Protein AF-A0A934GT31-F1 (afdb_monomer)

Mean predicted aligned error: 15.5 Å

pLDDT: mean 71.63, std 15.38, range [34.69, 95.31]

Foldseek 3Di:
DDKDWDDAPVAIKIKDWDADPQLLATQDIDIDRDDDPVNVQVRVQVSQVVVQAHDDDQLRCVQQVHHDDDDPPPPCVVVVSRVVVVCCLPPPQCVVFDPNDPVSVRVSRVCVNCCQAPPDFDCDPNRNRHHSCVSPVDDPDDDHGDPDTDSCPVVVVDWDWDWDQDPVQQFIFIATNNHTDPDTHHDPPDDDPDDPPVVVVVVVVVVVVVVVVVVVVVCVVVPDDD

Secondary structure (DSSP, 8-state):
-EEEEEEETTEEEEEEEEE-TTT--EEEEEEES---HHHHHHHHHHHHHHTT----TTHHHHHTT----PPPTT-GGG-HHHHHHHHHIIIIIGGGS---SHHHHHHHHHHHHHIIIIIS---STTTTTS-HHHH-SSPPPPPPPPSS--TTGGGGTS--EEEEEETTTTEEEEEETTEEPS--EEPPSPPPS---HHHHHHHHHHHHHHHHHHHHHHHHHH----

Radius of gyration: 25.11 Å; Cα contacts (8 Å, |Δi|>4): 253; chains: 1; bounding box: 44×67×56 Å

Solvent-accessible surface area (backbone atoms only — not comparable to full-atom values): 13594 Å² total; per-residue (Å²): 99,48,77,48,77,47,81,39,87,89,51,54,40,24,35,43,40,32,48,40,88,76,50,68,28,65,78,41,75,52,71,45,84,59,75,49,77,66,57,46,48,51,49,53,31,51,53,26,52,79,71,58,39,77,68,58,87,58,58,30,34,52,61,73,72,40,80,86,82,77,75,62,86,96,44,67,85,80,38,58,65,43,56,51,48,52,45,44,44,58,74,61,51,48,73,75,54,83,59,71,49,72,65,46,49,52,59,56,53,70,54,41,54,55,41,56,23,69,67,38,67,31,80,47,90,66,28,68,59,30,19,29,44,76,56,45,74,71,72,81,82,74,75,79,69,74,94,71,77,64,95,60,57,52,63,80,77,47,81,49,74,46,78,43,82,37,78,91,76,44,22,38,43,36,22,49,72,87,39,77,47,95,61,67,45,68,62,76,89,69,76,65,100,71,68,58,71,69,61,46,52,53,50,54,51,52,49,52,50,50,52,50,54,51,48,52,56,51,39,74,70,64,78,65,71,137

Structure (mmCIF, N/CA/C/O backbone):
data_AF-A0A934GT31-F1
#
_entry.id   AF-A0A934GT31-F1
#
loop_
_atom_site.group_PDB
_atom_site.id
_atom_site.type_symbol
_atom_site.label_atom_id
_atom_site.label_alt_id
_atom_site.label_comp_id
_atom_site.label_asym_id
_atom_site.label_entity_id
_atom_site.label_seq_id
_atom_site.pdbx_PDB_ins_code
_atom_site.Cartn_x
_atom_site.Cartn_y
_atom_site.Cartn_z
_atom_site.occupancy
_atom_site.B_iso_or_equiv
_atom_site.auth_seq_id
_atom_site.auth_comp_id
_atom_site.auth_asym_id
_atom_site.auth_atom_id
_atom_site.pdbx_PDB_model_num
ATOM 1 N N . MET A 1 1 ? 5.220 -3.329 1.891 1.00 78.50 1 MET A N 1
ATOM 2 C CA . MET A 1 1 ? 4.305 -2.461 2.622 1.00 78.50 1 MET A CA 1
ATOM 3 C C . MET A 1 1 ? 4.855 -1.052 2.655 1.00 78.50 1 MET A C 1
ATOM 5 O O . MET A 1 1 ? 5.091 -0.600 3.770 1.00 78.50 1 MET A O 1
ATOM 9 N N . ASP A 1 2 ? 5.096 -0.398 1.515 1.00 79.00 2 ASP A N 1
ATOM 10 C CA . ASP A 1 2 ? 5.448 1.029 1.510 1.00 79.00 2 ASP A CA 1
ATOM 11 C C . ASP A 1 2 ? 5.057 1.746 0.227 1.00 79.00 2 ASP A C 1
ATOM 13 O O . ASP A 1 2 ? 4.968 1.121 -0.828 1.00 79.00 2 ASP A O 1
ATOM 17 N N . PHE A 1 3 ? 4.876 3.057 0.368 1.00 81.75 3 PHE A N 1
ATOM 18 C CA . PHE A 1 3 ? 4.857 4.021 -0.724 1.00 81.75 3 PHE A CA 1
ATOM 19 C C . PHE A 1 3 ? 6.219 4.711 -0.767 1.00 81.75 3 PHE A C 1
ATOM 21 O O . PHE A 1 3 ? 6.798 5.016 0.277 1.00 81.75 3 PHE A O 1
ATOM 28 N N . CYS A 1 4 ? 6.764 4.900 -1.958 1.00 85.12 4 CYS A N 1
ATOM 29 C CA . CYS A 1 4 ? 8.102 5.431 -2.167 1.00 85.12 4 CYS A CA 1
ATOM 30 C C . CYS A 1 4 ? 8.113 6.361 -3.374 1.00 85.12 4 CYS A C 1
ATOM 32 O O . CYS A 1 4 ? 7.370 6.141 -4.316 1.00 85.12 4 CYS A O 1
ATOM 34 N N . GLU A 1 5 ? 9.006 7.344 -3.368 1.00 88.25 5 GLU A N 1
ATOM 35 C CA . GLU A 1 5 ? 9.142 8.334 -4.442 1.00 88.25 5 GLU A CA 1
ATOM 36 C C . GLU A 1 5 ? 10.498 8.201 -5.151 1.00 88.25 5 GLU A C 1
ATOM 38 O O . GLU A 1 5 ? 11.508 7.895 -4.506 1.00 88.25 5 GLU A O 1
ATOM 43 N N . ILE A 1 6 ? 10.533 8.451 -6.458 1.00 85.94 6 ILE A N 1
ATOM 44 C CA . ILE A 1 6 ? 11.725 8.735 -7.266 1.00 85.94 6 ILE A CA 1
ATOM 45 C C . ILE A 1 6 ? 11.549 10.123 -7.885 1.00 85.94 6 ILE A C 1
ATOM 47 O O . ILE A 1 6 ? 10.444 10.498 -8.272 1.00 85.94 6 ILE A O 1
ATOM 51 N N . ARG A 1 7 ? 12.639 10.884 -7.983 1.00 84.62 7 ARG A N 1
ATOM 52 C CA . ARG A 1 7 ? 12.640 12.187 -8.654 1.00 84.62 7 ARG A CA 1
ATOM 53 C C . ARG A 1 7 ? 12.988 12.018 -10.124 1.00 84.62 7 ARG A C 1
ATOM 55 O O . ARG A 1 7 ? 13.952 11.323 -10.433 1.00 84.62 7 ARG A O 1
ATOM 62 N N . LEU A 1 8 ? 12.223 12.682 -10.978 1.00 82.06 8 LEU A N 1
ATOM 63 C CA . LEU A 1 8 ? 12.473 12.825 -12.410 1.00 82.06 8 LEU A CA 1
ATOM 64 C C . LEU A 1 8 ? 12.944 14.256 -12.691 1.00 82.06 8 LEU A C 1
ATOM 66 O O . LEU A 1 8 ? 12.881 15.107 -11.801 1.00 82.06 8 LEU A O 1
ATOM 70 N N . GLN A 1 9 ? 13.417 14.530 -13.909 1.00 77.56 9 GLN A N 1
ATOM 71 C CA . GLN A 1 9 ? 13.855 15.884 -14.278 1.00 77.56 9 GLN A CA 1
ATOM 72 C C . GLN A 1 9 ? 12.713 16.907 -14.136 1.00 77.56 9 GLN A C 1
ATOM 74 O O . GLN A 1 9 ? 12.910 17.954 -13.523 1.00 77.56 9 GLN A O 1
ATOM 79 N N . ASP A 1 10 ? 11.506 16.544 -14.588 1.00 74.06 10 ASP A N 1
ATOM 80 C CA . ASP A 1 10 ? 10.335 17.433 -14.622 1.00 74.06 10 ASP A CA 1
ATOM 81 C C . ASP A 1 10 ? 9.229 17.053 -13.618 1.00 74.06 10 ASP A C 1
ATOM 83 O O . ASP A 1 10 ? 8.088 17.501 -13.730 1.00 74.06 10 ASP A O 1
ATOM 87 N N . GLY A 1 11 ? 9.530 16.228 -12.610 1.00 82.06 11 GLY A N 1
ATOM 88 C CA . GLY A 1 11 ? 8.510 15.807 -11.653 1.00 82.06 11 GLY A CA 1
ATOM 89 C C . GLY A 1 11 ? 8.955 14.745 -10.659 1.00 82.06 11 GLY A C 1
ATOM 90 O O . GLY A 1 11 ? 10.133 14.588 -10.337 1.00 82.06 11 GLY A O 1
ATOM 91 N N . HIS A 1 12 ? 7.981 14.008 -10.141 1.00 85.00 12 HIS A N 1
ATOM 92 C CA . HIS A 1 12 ? 8.212 12.892 -9.236 1.00 85.00 12 HIS A CA 1
ATOM 93 C C . HIS A 1 12 ? 7.310 11.725 -9.619 1.00 85.00 12 HIS A C 1
ATOM 95 O O . HIS A 1 12 ? 6.202 11.899 -10.124 1.00 85.00 12 HIS A O 1
ATOM 101 N N . PHE A 1 13 ? 7.814 10.527 -9.376 1.00 86.81 13 PHE A N 1
ATOM 102 C CA . PHE A 1 13 ? 7.100 9.287 -9.591 1.00 86.81 13 PHE A CA 1
ATOM 103 C C . PHE A 1 13 ? 7.002 8.551 -8.268 1.00 86.81 13 PHE A C 1
ATOM 105 O O . PHE A 1 13 ? 8.018 8.269 -7.627 1.00 86.81 13 PHE A O 1
ATOM 112 N N . GLU A 1 14 ? 5.787 8.220 -7.854 1.00 88.56 14 GLU A N 1
ATOM 113 C CA . GLU A 1 14 ? 5.570 7.424 -6.659 1.00 88.56 14 GLU A CA 1
ATOM 114 C C . GLU A 1 14 ? 5.194 5.993 -7.017 1.00 88.56 14 GLU A C 1
ATOM 116 O O . GLU A 1 14 ? 4.455 5.728 -7.960 1.00 88.56 14 GLU A O 1
ATOM 121 N N . PHE A 1 15 ? 5.669 5.042 -6.221 1.00 88.12 15 PHE A N 1
ATOM 122 C CA . PHE A 1 15 ? 5.364 3.632 -6.379 1.00 88.12 15 PHE A CA 1
ATOM 123 C C . PHE A 1 15 ? 4.973 2.990 -5.051 1.00 88.12 15 PHE A C 1
ATOM 125 O O . PHE A 1 15 ? 5.500 3.309 -3.983 1.00 88.12 15 PHE A O 1
ATOM 132 N N . PHE A 1 16 ? 4.029 2.059 -5.134 1.00 85.12 16 PHE A N 1
ATOM 133 C CA . PHE A 1 16 ? 3.527 1.262 -4.032 1.00 85.12 16 PHE A CA 1
ATOM 134 C C . PHE A 1 16 ? 4.076 -0.157 -4.141 1.00 85.12 16 PHE A C 1
ATOM 136 O O . PHE A 1 16 ? 3.848 -0.849 -5.131 1.00 85.12 16 PHE A O 1
ATOM 143 N N . LEU A 1 17 ? 4.797 -0.605 -3.112 1.00 85.81 17 LEU A N 1
ATOM 144 C CA . LEU A 1 17 ? 5.504 -1.882 -3.107 1.00 85.81 17 LEU A CA 1
ATOM 145 C C . LEU A 1 17 ? 5.054 -2.783 -1.952 1.00 85.81 17 LEU A C 1
ATOM 147 O O . LEU A 1 17 ? 5.051 -2.409 -0.766 1.00 85.81 17 LEU A O 1
ATOM 151 N N . VAL A 1 18 ? 4.789 -4.050 -2.276 1.00 85.06 18 VAL A N 1
ATOM 152 C CA . VAL A 1 18 ? 4.451 -5.096 -1.305 1.00 85.06 18 VAL A CA 1
ATOM 153 C C . VAL A 1 18 ? 5.382 -6.289 -1.438 1.00 85.06 18 VAL A C 1
ATOM 155 O O . VAL A 1 18 ? 5.504 -6.894 -2.497 1.00 85.06 18 VAL A O 1
ATOM 158 N N . VAL A 1 19 ? 6.005 -6.650 -0.315 1.00 85.25 19 VAL A N 1
ATOM 159 C CA . VAL A 1 19 ? 6.966 -7.750 -0.212 1.00 85.25 19 VAL A CA 1
ATOM 160 C C . VAL A 1 19 ? 6.471 -8.739 0.835 1.00 85.25 19 VAL A C 1
ATOM 162 O O . VAL A 1 19 ? 6.103 -8.336 1.943 1.00 85.25 19 VAL A O 1
ATOM 165 N N . GLY A 1 20 ? 6.483 -10.028 0.503 1.00 82.69 20 GLY A N 1
ATOM 166 C CA . GLY A 1 20 ? 6.166 -11.105 1.434 1.00 82.69 20 GLY A CA 1
ATOM 167 C C . GLY A 1 20 ? 7.258 -11.257 2.494 1.00 82.69 20 GLY A C 1
ATOM 168 O O . GLY A 1 20 ? 8.396 -11.594 2.174 1.00 82.69 20 GLY A O 1
ATOM 169 N N . ARG A 1 21 ? 6.924 -11.047 3.775 1.00 76.81 21 ARG A N 1
ATOM 170 C CA . ARG A 1 21 ? 7.892 -11.092 4.894 1.00 76.81 21 ARG A CA 1
ATOM 171 C C . ARG A 1 21 ? 8.636 -12.432 5.007 1.00 76.81 21 ARG A C 1
ATOM 173 O O . ARG A 1 21 ? 9.790 -12.437 5.416 1.00 76.81 21 ARG A O 1
ATOM 180 N N . GLY A 1 22 ? 7.982 -13.548 4.680 1.00 78.50 22 GLY A N 1
ATOM 181 C CA . GLY A 1 22 ? 8.571 -14.892 4.768 1.00 78.50 22 GLY A CA 1
ATOM 182 C C . GLY A 1 22 ? 9.309 -15.340 3.507 1.00 78.50 22 GLY A C 1
ATOM 183 O O . GLY A 1 22 ? 10.244 -16.124 3.600 1.00 78.50 22 GLY A O 1
ATOM 184 N N . THR A 1 23 ? 8.923 -14.817 2.343 1.00 83.12 23 THR A N 1
ATOM 185 C CA . THR A 1 23 ? 9.402 -15.302 1.039 1.00 83.12 23 THR A CA 1
ATOM 186 C C . THR A 1 23 ? 10.361 -14.339 0.349 1.00 83.12 23 THR A C 1
ATOM 188 O O . THR A 1 23 ? 10.991 -14.693 -0.639 1.00 83.12 23 THR A O 1
ATOM 191 N N . SER A 1 24 ? 10.457 -13.098 0.842 1.00 86.88 24 SER A N 1
ATOM 192 C CA . SER A 1 24 ? 11.099 -11.966 0.157 1.00 86.88 24 SER A CA 1
ATOM 193 C C . SER A 1 24 ? 10.559 -11.697 -1.253 1.00 86.88 24 SER A C 1
ATOM 195 O O . SER A 1 24 ? 11.147 -10.907 -1.973 1.00 86.88 24 SER A O 1
ATOM 197 N N . ARG A 1 25 ? 9.437 -12.303 -1.652 1.00 87.56 25 ARG A N 1
ATOM 198 C CA . ARG A 1 25 ? 8.852 -12.143 -2.986 1.00 87.56 25 ARG A CA 1
ATOM 199 C C . ARG A 1 25 ? 8.158 -10.790 -3.096 1.00 87.56 25 ARG A C 1
ATOM 201 O O . ARG A 1 25 ? 7.429 -10.407 -2.176 1.00 87.56 25 ARG A O 1
ATOM 208 N N . VAL A 1 26 ? 8.346 -10.086 -4.209 1.00 87.81 26 VAL A N 1
ATOM 209 C CA . VAL A 1 26 ? 7.521 -8.919 -4.542 1.00 87.81 26 VAL A CA 1
ATOM 210 C C . VAL A 1 26 ? 6.171 -9.440 -5.005 1.00 87.81 26 VAL A C 1
ATOM 212 O O . VAL A 1 26 ? 6.078 -10.144 -6.006 1.00 87.81 26 VAL A O 1
ATOM 215 N N . VAL A 1 27 ? 5.137 -9.139 -4.229 1.00 83.44 27 VAL A N 1
ATOM 216 C CA . VAL A 1 27 ? 3.765 -9.614 -4.457 1.00 83.44 27 VAL A CA 1
ATOM 217 C C . VAL A 1 27 ? 2.981 -8.606 -5.290 1.00 83.44 27 VAL A C 1
ATOM 219 O O . VAL A 1 27 ? 2.072 -8.962 -6.033 1.00 83.44 27 VAL A O 1
ATOM 222 N N . HIS A 1 28 ? 3.334 -7.330 -5.161 1.00 84.19 28 HIS A N 1
ATOM 223 C CA . HIS A 1 28 ? 2.682 -6.256 -5.881 1.00 84.19 28 HIS A CA 1
ATOM 224 C C . HIS A 1 28 ? 3.607 -5.059 -6.005 1.00 84.19 28 HIS A C 1
ATOM 226 O O . HIS A 1 28 ? 4.333 -4.721 -5.062 1.00 84.19 28 HIS A O 1
ATOM 232 N N . LEU A 1 29 ? 3.533 -4.435 -7.170 1.00 87.62 29 LEU A N 1
ATOM 233 C CA . LEU A 1 29 ? 4.195 -3.195 -7.492 1.00 87.62 29 LEU A CA 1
ATOM 234 C C . LEU A 1 29 ? 3.328 -2.451 -8.503 1.00 87.62 29 LEU A C 1
ATOM 236 O O . LEU A 1 29 ? 2.876 -3.041 -9.483 1.00 87.62 29 LEU A O 1
ATOM 240 N N . GLU A 1 30 ? 3.101 -1.176 -8.243 1.00 88.25 30 GLU A N 1
ATOM 241 C CA . GLU A 1 30 ? 2.456 -0.242 -9.160 1.00 88.25 30 GLU A CA 1
ATOM 242 C C . GLU A 1 30 ? 2.972 1.169 -8.871 1.00 88.25 30 GLU A C 1
ATOM 244 O O . GLU A 1 30 ? 3.503 1.425 -7.787 1.00 88.25 30 GLU A O 1
ATOM 249 N N . GLY A 1 31 ? 2.812 2.093 -9.811 1.00 87.19 31 GLY A N 1
ATOM 250 C CA . GLY A 1 31 ? 3.212 3.481 -9.619 1.00 87.19 31 GLY A CA 1
ATOM 251 C C . GLY A 1 31 ? 2.294 4.464 -10.318 1.00 87.19 31 GLY A C 1
ATOM 252 O O . GLY A 1 31 ? 1.412 4.064 -11.076 1.00 87.19 31 GLY A O 1
ATOM 253 N N . CYS A 1 32 ? 2.468 5.737 -9.989 1.00 84.75 32 CYS A N 1
ATOM 254 C CA . CYS A 1 32 ? 1.731 6.853 -10.560 1.00 84.75 32 CYS A CA 1
ATOM 255 C C . CYS A 1 32 ? 2.481 8.174 -10.339 1.00 84.75 32 CYS A C 1
ATOM 257 O O . CYS A 1 32 ? 3.481 8.240 -9.624 1.00 84.75 32 CYS A O 1
ATOM 259 N N . GLU A 1 33 ? 1.954 9.253 -10.912 1.00 82.88 33 GLU A N 1
ATOM 260 C CA . GLU A 1 33 ? 2.450 10.632 -10.770 1.00 82.88 33 GLU A CA 1
ATOM 261 C C . GLU A 1 33 ? 2.092 11.259 -9.399 1.00 82.88 33 GLU A C 1
ATOM 263 O O . GLU A 1 33 ? 1.691 12.413 -9.294 1.00 82.88 33 GLU A O 1
ATOM 268 N N . GLY A 1 34 ? 2.181 10.463 -8.328 1.00 78.31 34 GLY A N 1
ATOM 269 C CA . GLY A 1 34 ? 1.892 10.879 -6.954 1.00 78.31 34 GLY A CA 1
ATOM 270 C C . GLY A 1 34 ? 0.646 10.224 -6.353 1.00 78.31 34 GLY A C 1
ATOM 271 O O . GLY A 1 34 ? -0.422 10.143 -6.972 1.00 78.31 34 GLY A O 1
ATOM 272 N N . TYR A 1 35 ? 0.765 9.755 -5.112 1.00 72.94 35 TYR A N 1
ATOM 273 C CA . TYR A 1 35 ? -0.347 9.210 -4.351 1.00 72.94 35 TYR A CA 1
ATOM 274 C C . TYR A 1 35 ? -0.984 10.270 -3.451 1.00 72.94 35 TYR A C 1
ATOM 276 O O . TYR A 1 35 ? -0.386 10.817 -2.528 1.00 72.94 35 TYR A O 1
ATOM 284 N N . ARG A 1 36 ? -2.282 10.483 -3.654 1.00 65.56 36 ARG A N 1
ATOM 285 C CA . ARG A 1 36 ? -3.171 11.158 -2.706 1.00 65.56 36 ARG A CA 1
ATOM 286 C C . ARG A 1 36 ? -3.872 10.112 -1.847 1.00 65.56 36 ARG A C 1
ATOM 288 O O . ARG A 1 36 ? -3.818 8.917 -2.130 1.00 65.56 36 ARG A O 1
ATOM 295 N N . ALA A 1 37 ? -4.561 10.547 -0.793 1.00 58.88 37 ALA A N 1
ATOM 296 C CA . ALA A 1 37 ? -5.261 9.630 0.105 1.00 58.88 37 ALA A CA 1
ATOM 297 C C . ALA A 1 37 ? -6.221 8.681 -0.645 1.00 58.88 37 ALA A C 1
ATOM 299 O O . ALA A 1 37 ? -6.245 7.488 -0.333 1.00 58.88 37 ALA A O 1
ATOM 300 N N . GLU A 1 38 ? -6.951 9.177 -1.656 1.00 55.19 38 GLU A N 1
ATOM 301 C CA . GLU A 1 38 ? -7.834 8.334 -2.469 1.00 55.19 38 GLU A CA 1
ATOM 302 C C . GLU A 1 38 ? -7.052 7.357 -3.353 1.00 55.19 38 GLU A C 1
ATOM 304 O O . GLU A 1 38 ? -7.343 6.162 -3.343 1.00 55.19 38 GLU A O 1
ATOM 309 N N . THR A 1 39 ? -6.037 7.819 -4.090 1.00 63.84 39 THR A N 1
ATOM 310 C CA . THR A 1 39 ? -5.291 6.952 -5.018 1.00 63.84 39 THR A CA 1
ATOM 311 C C . THR A 1 39 ? -4.436 5.924 -4.278 1.00 63.84 39 THR A C 1
ATOM 313 O O . THR A 1 39 ? -4.337 4.784 -4.725 1.00 63.84 39 THR A O 1
ATOM 316 N N . ALA A 1 40 ? -3.915 6.257 -3.091 1.00 62.69 40 ALA A N 1
ATOM 317 C CA . ALA A 1 40 ? -3.264 5.307 -2.188 1.00 62.69 40 ALA A CA 1
ATOM 318 C C . ALA A 1 40 ? -4.247 4.244 -1.670 1.00 62.69 40 ALA A C 1
ATOM 320 O O . ALA A 1 40 ? -3.895 3.073 -1.511 1.00 62.69 40 ALA A O 1
ATOM 321 N N . LEU A 1 41 ? -5.495 4.634 -1.390 1.00 60.47 41 LEU A N 1
ATOM 322 C CA . LEU A 1 41 ? -6.538 3.695 -0.987 1.00 60.47 41 LEU A CA 1
ATOM 323 C C . LEU A 1 41 ? -6.928 2.771 -2.145 1.00 60.47 41 LEU A C 1
ATOM 325 O O . LEU A 1 41 ? -7.059 1.566 -1.933 1.00 60.47 41 LEU A O 1
ATOM 329 N N . GLN A 1 42 ? -7.070 3.314 -3.355 1.00 61.78 42 GLN A N 1
ATOM 330 C CA . GLN A 1 42 ? -7.326 2.535 -4.565 1.00 61.78 42 GLN A CA 1
ATOM 331 C C . GLN A 1 42 ? -6.179 1.567 -4.870 1.00 61.78 42 GLN A C 1
ATOM 333 O O . GLN A 1 42 ? -6.440 0.422 -5.223 1.00 61.78 42 GLN A O 1
ATOM 338 N N . ALA A 1 43 ? -4.931 1.990 -4.672 1.00 64.88 43 ALA A N 1
ATOM 339 C CA . ALA A 1 43 ? -3.745 1.156 -4.823 1.00 64.88 43 ALA A CA 1
ATOM 340 C C . ALA A 1 43 ? -3.766 -0.063 -3.894 1.00 64.88 43 ALA A C 1
ATOM 342 O O . ALA A 1 43 ? -3.698 -1.224 -4.306 1.00 64.88 43 ALA A O 1
ATOM 343 N N . VAL A 1 44 ? -4.010 0.192 -2.608 1.00 65.62 44 VAL A N 1
ATOM 344 C CA . VAL A 1 44 ? -4.200 -0.874 -1.621 1.00 65.62 44 VAL A CA 1
ATOM 345 C C . VAL A 1 44 ? -5.400 -1.754 -1.984 1.00 65.62 44 VAL A C 1
ATOM 347 O O . VAL A 1 44 ? -5.303 -2.971 -1.880 1.00 65.62 44 VAL A O 1
ATOM 350 N N . TYR A 1 45 ? -6.518 -1.187 -2.440 1.00 61.53 45 TYR A N 1
ATOM 351 C CA . TYR A 1 45 ? -7.668 -1.972 -2.894 1.00 61.53 45 TYR A CA 1
ATOM 352 C C . TYR A 1 45 ? -7.318 -2.881 -4.080 1.00 61.53 45 TYR A C 1
ATOM 354 O O . TYR A 1 45 ? -7.647 -4.062 -4.035 1.00 61.53 45 TYR A O 1
ATOM 362 N N . ARG A 1 46 ? -6.596 -2.387 -5.095 1.00 71.44 46 ARG A N 1
ATOM 363 C CA . ARG A 1 46 ? -6.158 -3.182 -6.255 1.00 71.44 46 ARG A CA 1
ATOM 364 C C . ARG A 1 46 ? -5.221 -4.314 -5.858 1.00 71.44 46 ARG A C 1
ATOM 366 O O . ARG A 1 46 ? -5.444 -5.444 -6.289 1.00 71.44 46 ARG A O 1
ATOM 373 N N . LEU A 1 47 ? -4.219 -4.043 -5.013 1.00 70.94 47 LEU A N 1
ATOM 374 C CA . LEU A 1 47 ? -3.380 -5.076 -4.394 1.00 70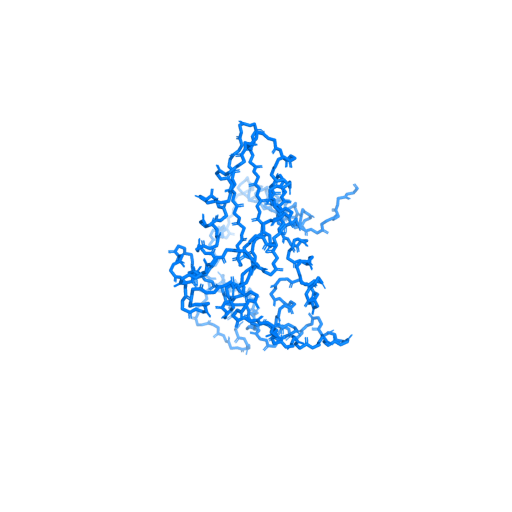.94 47 LEU A CA 1
ATOM 375 C C . LEU A 1 47 ? -4.251 -6.172 -3.790 1.00 70.94 47 LEU A C 1
ATOM 377 O O . LEU A 1 47 ? -4.029 -7.356 -4.041 1.00 70.94 47 LEU A O 1
ATOM 381 N N . LEU A 1 48 ? -5.189 -5.756 -2.943 1.00 63.34 48 LEU A N 1
ATOM 382 C CA . LEU A 1 48 ? -6.001 -6.654 -2.155 1.00 63.34 48 LEU A CA 1
ATOM 383 C C . LEU A 1 48 ? -6.882 -7.483 -3.106 1.00 63.34 48 LEU A C 1
ATOM 385 O O . LEU A 1 48 ? -6.769 -8.701 -3.076 1.00 63.34 48 LEU A O 1
ATOM 389 N N . VAL A 1 49 ? -7.636 -6.879 -4.032 1.00 57.94 49 VAL A N 1
ATOM 390 C CA . VAL A 1 49 ? -8.495 -7.599 -4.995 1.00 57.94 49 VAL A CA 1
ATOM 391 C C . VAL A 1 49 ? -7.689 -8.588 -5.831 1.00 57.94 49 VAL A C 1
ATOM 393 O O . VAL A 1 49 ? -8.069 -9.752 -5.941 1.00 57.94 49 VAL A O 1
ATOM 396 N N . ARG A 1 50 ? -6.533 -8.159 -6.353 1.00 63.59 50 ARG A N 1
ATOM 397 C CA . ARG A 1 50 ? -5.641 -9.006 -7.160 1.00 63.59 50 ARG A CA 1
ATOM 398 C C . ARG A 1 50 ? -5.103 -10.209 -6.383 1.00 63.59 50 ARG A C 1
ATOM 400 O O . ARG A 1 50 ? -4.767 -11.218 -6.991 1.00 63.59 50 ARG A O 1
ATOM 407 N N . ASN A 1 51 ? -5.029 -10.106 -5.058 1.00 60.59 51 ASN A N 1
ATOM 408 C CA . ASN A 1 51 ? -4.575 -11.170 -4.167 1.00 60.59 51 ASN A CA 1
ATOM 409 C C . ASN A 1 51 ? -5.716 -11.794 -3.338 1.00 60.59 51 ASN A C 1
ATOM 411 O O . ASN A 1 51 ? -5.437 -12.565 -2.426 1.00 60.59 51 ASN A O 1
ATOM 415 N N . GLY A 1 52 ? -6.985 -11.490 -3.646 1.00 51.03 52 GLY A N 1
ATOM 416 C CA . GLY A 1 52 ? -8.151 -12.044 -2.954 1.00 51.03 52 GLY A CA 1
ATOM 417 C C . GLY A 1 52 ? -8.453 -11.426 -1.584 1.00 51.03 52 GLY A C 1
ATOM 418 O O . GLY A 1 52 ? -8.735 -12.162 -0.652 1.00 51.03 52 GLY A O 1
ATOM 419 N N . PHE A 1 53 ? -8.428 -10.096 -1.451 1.00 44.81 53 PHE A N 1
ATOM 420 C CA . PHE A 1 53 ? -8.755 -9.312 -0.248 1.00 44.81 53 PHE A CA 1
ATOM 421 C C . PHE A 1 53 ? -9.570 -8.026 -0.626 1.00 44.81 53 PHE A C 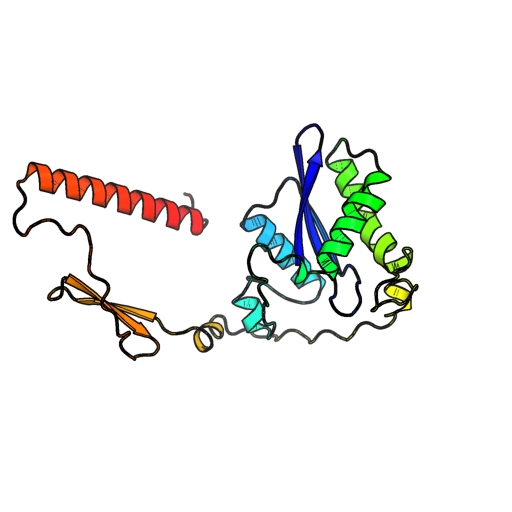1
ATOM 423 O O . PHE A 1 53 ? -9.204 -7.366 -1.584 1.00 44.81 53 PHE A O 1
ATOM 430 N N . PRO A 1 54 ? -10.714 -7.649 -0.008 1.00 37.62 54 PRO A N 1
ATOM 431 C CA . PRO A 1 54 ? -11.455 -6.402 -0.401 1.00 37.62 54 PRO A CA 1
ATOM 432 C C . PRO A 1 54 ? -11.527 -5.194 0.595 1.00 37.62 54 PRO A C 1
ATOM 434 O O . PRO A 1 54 ? -12.341 -5.225 1.479 1.00 37.62 54 PRO A O 1
ATOM 437 N N . ALA A 1 55 ? -10.838 -4.047 0.418 1.00 39.44 55 ALA A N 1
ATOM 438 C CA . ALA A 1 55 ? -10.760 -2.837 1.328 1.00 39.44 55 ALA A CA 1
ATOM 439 C C . ALA A 1 55 ? -12.075 -2.217 1.953 1.00 39.44 55 ALA A C 1
ATOM 441 O O . ALA A 1 55 ? -13.139 -2.456 1.386 1.00 39.44 55 ALA A O 1
ATOM 442 N N . PRO A 1 56 ? -12.072 -1.387 3.066 1.00 39.88 56 PRO A N 1
ATOM 443 C CA . PRO A 1 56 ? -11.175 -0.254 3.438 1.00 39.88 56 PRO A CA 1
ATOM 444 C C . PRO A 1 56 ? -10.240 -0.392 4.688 1.00 39.88 56 PRO A C 1
ATOM 446 O O . PRO A 1 56 ? -10.649 -0.672 5.818 1.00 39.88 56 PRO A O 1
ATOM 449 N N . ARG A 1 57 ? -8.954 -0.093 4.437 1.00 45.16 57 ARG A N 1
ATOM 450 C CA . ARG A 1 57 ? -7.671 -0.083 5.203 1.00 45.16 57 ARG A CA 1
ATOM 451 C C . ARG A 1 57 ? -7.462 -0.661 6.614 1.00 45.16 57 ARG A C 1
ATOM 453 O O . ARG A 1 57 ? -6.404 -1.237 6.803 1.00 45.16 57 ARG A O 1
ATOM 460 N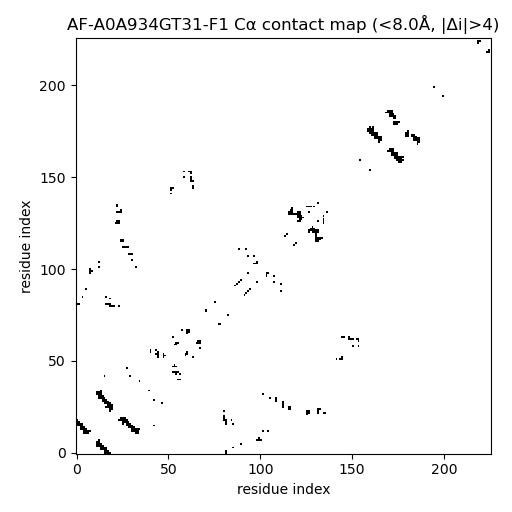 N . VAL A 1 58 ? -8.326 -0.504 7.610 1.00 46.47 58 VAL A N 1
ATOM 461 C CA . VAL A 1 58 ? -8.072 -1.054 8.975 1.00 46.47 58 VAL A CA 1
ATOM 462 C C . VAL A 1 58 ? -9.310 -1.764 9.479 1.00 46.47 58 VAL A C 1
ATOM 464 O O . VAL A 1 58 ? -9.222 -2.913 9.895 1.00 46.47 58 VAL A O 1
ATOM 467 N N . ARG A 1 59 ? -10.470 -1.119 9.303 1.00 48.06 59 ARG A N 1
ATOM 468 C CA . ARG A 1 59 ? -11.784 -1.745 9.463 1.00 48.06 59 ARG A CA 1
ATOM 469 C C . ARG A 1 59 ? -11.890 -3.005 8.620 1.00 48.06 59 ARG A C 1
ATOM 471 O O . ARG A 1 59 ? -12.242 -4.043 9.153 1.00 48.06 59 ARG A O 1
ATOM 478 N N . PHE A 1 60 ? -11.514 -2.934 7.347 1.00 51.44 60 PHE A N 1
ATOM 479 C CA . PHE A 1 60 ? -11.564 -4.098 6.481 1.00 51.44 60 PHE A CA 1
ATOM 480 C C . PHE A 1 60 ? -10.522 -5.157 6.820 1.00 51.44 60 PHE A C 1
ATOM 482 O O . PHE A 1 60 ? -10.884 -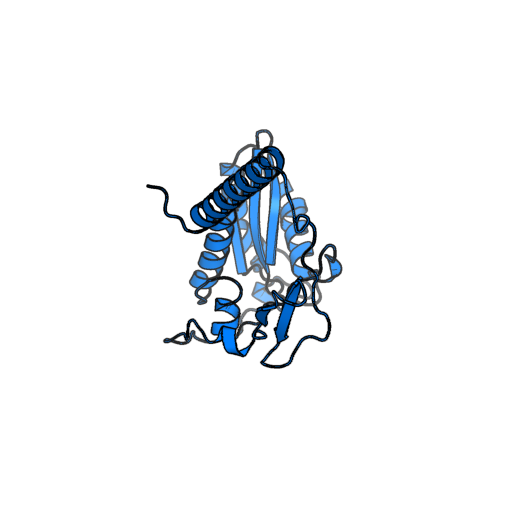6.321 6.907 1.00 51.44 60 PHE A O 1
ATOM 489 N N . LEU A 1 61 ? -9.258 -4.773 7.044 1.00 54.03 61 LEU A N 1
ATOM 490 C CA . LEU A 1 61 ? -8.228 -5.747 7.412 1.00 54.03 61 LEU A CA 1
ATOM 491 C C . LEU A 1 61 ? -8.678 -6.524 8.658 1.00 54.03 61 LEU A C 1
ATOM 493 O O . LEU A 1 61 ? -8.735 -7.746 8.611 1.00 54.03 61 LEU A O 1
ATOM 497 N N . GLN A 1 62 ? -9.157 -5.833 9.697 1.00 52.22 62 GLN A N 1
ATOM 498 C CA . GLN A 1 62 ? -9.734 -6.479 10.878 1.00 52.22 62 GLN A CA 1
ATOM 499 C C . GLN A 1 62 ? -10.985 -7.321 10.557 1.00 52.22 62 GLN A C 1
ATOM 501 O O . GLN A 1 62 ? -11.131 -8.412 11.101 1.00 52.22 62 GLN A O 1
ATOM 506 N N . MET A 1 63 ? -11.867 -6.869 9.656 1.00 52.88 63 MET A N 1
ATOM 507 C CA . MET A 1 63 ? -13.060 -7.620 9.225 1.00 52.88 63 MET A CA 1
ATOM 508 C C . MET A 1 63 ? -12.743 -8.929 8.493 1.00 52.88 63 MET A C 1
ATOM 510 O O . MET A 1 63 ? -13.524 -9.869 8.611 1.00 52.88 63 MET A O 1
ATOM 514 N N . VAL A 1 64 ? -11.629 -9.013 7.760 1.00 54.94 64 VAL A N 1
ATOM 515 C CA . VAL A 1 64 ? -11.169 -10.262 7.118 1.00 54.94 64 VAL A CA 1
ATOM 516 C C . VAL A 1 64 ? -10.100 -11.000 7.917 1.00 54.94 64 VAL A C 1
ATOM 518 O O . VAL A 1 64 ? -9.420 -11.872 7.382 1.00 54.94 64 VAL A O 1
ATOM 521 N N . GLY A 1 65 ? -9.939 -10.668 9.202 1.00 51.25 65 GLY A N 1
ATOM 522 C CA . GLY A 1 65 ? -9.003 -11.355 10.096 1.00 51.25 65 GLY A CA 1
ATOM 523 C C . GLY A 1 65 ? -7.524 -11.042 9.838 1.00 51.25 65 GLY A C 1
ATOM 524 O O . GLY A 1 65 ? -6.653 -11.773 10.298 1.00 51.25 65 GLY A O 1
ATOM 525 N N . VAL A 1 66 ? -7.221 -9.963 9.115 1.00 57.78 66 VAL A N 1
ATOM 526 C CA . VAL A 1 66 ? -5.866 -9.444 8.900 1.00 57.78 66 VAL A CA 1
ATOM 527 C C . VAL A 1 66 ? -5.566 -8.358 9.935 1.00 57.78 66 VAL A C 1
ATOM 529 O O . VAL A 1 66 ? -6.186 -7.298 9.955 1.00 57.78 66 VAL A O 1
ATOM 532 N N . GLU A 1 67 ? -4.570 -8.581 10.786 1.00 57.56 67 GLU A N 1
ATOM 533 C CA . GLU A 1 67 ? -4.149 -7.599 11.788 1.00 57.56 67 GLU A CA 1
ATOM 534 C C . GLU A 1 67 ? -3.069 -6.653 11.218 1.00 57.56 67 GLU A C 1
ATOM 536 O O . GLU A 1 67 ? -1.955 -7.097 10.910 1.00 57.56 67 GLU A O 1
ATOM 541 N N . PRO A 1 68 ? -3.348 -5.345 11.040 1.00 59.09 68 PRO A N 1
ATOM 542 C CA . PRO A 1 68 ? -2.347 -4.407 10.554 1.00 59.09 68 PRO A CA 1
ATOM 543 C C . PRO A 1 68 ? -1.328 -4.075 11.647 1.00 59.09 68 PRO A C 1
ATOM 545 O O . PRO A 1 68 ? -1.607 -3.321 12.577 1.00 59.09 68 PRO A O 1
ATOM 548 N N . VAL A 1 69 ? -0.099 -4.564 11.490 1.00 63.16 69 VAL A N 1
ATOM 549 C CA . VAL A 1 69 ? 1.027 -4.141 12.331 1.00 63.16 69 VAL A CA 1
ATOM 550 C C . VAL A 1 69 ? 1.601 -2.836 11.781 1.00 63.16 69 VAL A C 1
ATOM 552 O O . VAL A 1 69 ? 2.355 -2.831 10.805 1.00 63.16 69 VAL A O 1
ATOM 555 N N . ILE A 1 70 ? 1.249 -1.715 12.412 1.00 62.94 70 ILE A N 1
ATOM 556 C CA . ILE A 1 70 ? 1.796 -0.399 12.063 1.00 62.94 70 ILE A CA 1
ATOM 557 C C . ILE A 1 70 ? 3.194 -0.268 12.673 1.00 62.94 70 ILE A C 1
ATOM 559 O O . ILE A 1 70 ? 3.375 -0.321 13.891 1.00 62.94 70 ILE A O 1
ATOM 563 N N . CYS A 1 71 ? 4.207 -0.090 11.825 1.00 56.53 71 CYS A N 1
ATOM 564 C CA . CYS A 1 71 ? 5.549 0.218 12.305 1.00 56.53 71 CYS A CA 1
ATOM 565 C C . CYS A 1 71 ? 5.564 1.625 12.929 1.00 56.53 71 CYS A C 1
ATOM 567 O O . CYS A 1 71 ? 5.043 2.556 12.312 1.00 56.53 71 CYS A O 1
ATOM 569 N N . PRO A 1 72 ? 6.184 1.810 14.110 1.00 55.28 72 PRO A N 1
ATOM 570 C CA . PRO A 1 72 ? 6.362 3.134 14.686 1.00 55.28 72 PRO A CA 1
ATOM 571 C C . PRO A 1 72 ? 7.071 4.087 13.712 1.00 55.28 72 PRO A C 1
ATOM 573 O O . PRO A 1 72 ? 7.918 3.635 12.930 1.00 55.28 72 PRO A O 1
ATOM 576 N N . PRO A 1 73 ? 6.785 5.399 13.780 1.00 59.06 73 PRO A N 1
ATOM 577 C CA . PRO A 1 73 ? 7.483 6.390 12.972 1.00 59.06 73 PRO A CA 1
ATOM 578 C C . PRO A 1 73 ? 9.003 6.281 13.139 1.00 59.06 73 PRO A C 1
ATOM 580 O O . PRO A 1 73 ? 9.492 6.036 14.242 1.00 59.06 73 PRO A O 1
ATOM 583 N N . ARG A 1 74 ? 9.751 6.501 12.048 1.00 63.19 74 ARG A N 1
ATOM 584 C CA . ARG A 1 74 ? 11.230 6.524 12.032 1.00 63.19 74 ARG A CA 1
ATOM 585 C C . ARG A 1 74 ? 11.891 5.212 12.493 1.00 63.19 74 ARG A C 1
ATOM 587 O O . ARG A 1 74 ? 12.970 5.231 13.077 1.00 63.19 74 ARG A O 1
ATOM 594 N N . ARG A 1 75 ? 11.254 4.066 12.227 1.00 70.75 75 ARG A N 1
ATOM 595 C CA . ARG A 1 75 ? 11.786 2.723 12.532 1.00 70.75 75 ARG A CA 1
ATOM 596 C C . ARG A 1 75 ? 11.926 1.840 11.282 1.00 70.75 75 ARG A C 1
ATOM 598 O O . ARG A 1 75 ? 11.234 0.822 11.180 1.00 70.75 75 ARG A O 1
ATOM 605 N N . PRO A 1 76 ? 12.805 2.205 10.326 1.00 67.44 76 PRO A N 1
ATOM 606 C CA . PRO A 1 76 ? 13.036 1.409 9.114 1.00 67.44 76 PRO A CA 1
ATOM 607 C C . PRO A 1 76 ? 13.600 0.012 9.430 1.00 67.44 76 PRO A C 1
ATOM 609 O O . PRO A 1 76 ? 13.339 -0.951 8.711 1.00 67.44 76 PRO A O 1
ATOM 612 N N . ASP A 1 77 ? 14.272 -0.145 10.577 1.00 77.44 77 ASP A N 1
ATOM 613 C CA . ASP A 1 77 ? 14.747 -1.426 11.114 1.00 77.44 77 ASP A CA 1
ATOM 614 C C . ASP A 1 77 ? 13.630 -2.469 11.288 1.00 77.44 77 ASP A C 1
ATOM 616 O O . ASP A 1 77 ? 13.890 -3.673 11.269 1.00 77.44 77 ASP A O 1
ATOM 620 N N . LYS A 1 78 ? 12.372 -2.025 11.409 1.00 77.12 78 LYS A N 1
ATOM 621 C CA . LYS A 1 78 ? 11.197 -2.897 11.538 1.00 77.12 78 LYS A CA 1
ATOM 622 C C . LYS A 1 78 ? 10.590 -3.324 10.196 1.00 77.12 78 LYS A C 1
ATOM 624 O O . LYS A 1 78 ? 9.701 -4.176 10.193 1.00 77.12 78 LYS A O 1
ATOM 629 N N . LYS A 1 79 ? 11.086 -2.807 9.065 1.00 77.50 79 LYS A N 1
ATOM 630 C CA . LYS A 1 79 ? 10.653 -3.165 7.700 1.00 77.50 79 LYS A CA 1
ATOM 631 C C . LYS A 1 79 ? 11.797 -3.705 6.812 1.00 77.50 79 LYS A C 1
ATOM 633 O O . LYS A 1 79 ? 11.837 -3.399 5.621 1.00 77.50 79 LYS A O 1
ATOM 638 N N . PRO A 1 80 ? 12.704 -4.571 7.306 1.00 82.94 80 PRO A N 1
ATOM 639 C CA . PRO A 1 80 ? 13.975 -4.858 6.629 1.00 82.94 80 PRO A CA 1
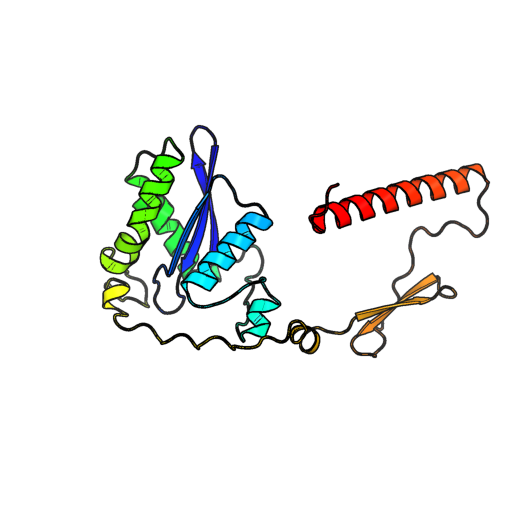ATOM 640 C C . PRO A 1 80 ? 13.825 -5.474 5.228 1.00 82.94 80 PRO A C 1
ATOM 642 O O . PRO A 1 80 ? 14.667 -5.250 4.363 1.00 82.94 80 PRO A O 1
ATOM 645 N N . TYR A 1 81 ? 12.763 -6.248 4.985 1.00 85.19 81 TYR A N 1
ATOM 646 C CA . TYR A 1 81 ? 12.486 -6.848 3.674 1.00 85.19 81 TYR A CA 1
ATOM 647 C C . TYR A 1 81 ? 12.036 -5.811 2.645 1.00 85.19 81 TYR A C 1
ATOM 649 O O . TYR A 1 81 ? 12.463 -5.855 1.495 1.00 85.19 81 TYR A O 1
ATOM 657 N N . VAL A 1 82 ? 11.188 -4.874 3.073 1.00 84.81 82 VAL A N 1
ATOM 658 C CA . VAL A 1 82 ? 10.650 -3.821 2.211 1.00 84.81 82 VAL A CA 1
ATOM 659 C C . VAL A 1 82 ? 11.754 -2.827 1.883 1.00 84.81 82 VAL A C 1
ATOM 661 O O . VAL A 1 82 ? 12.001 -2.594 0.710 1.00 84.81 82 VAL A O 1
ATOM 664 N N . GLU A 1 83 ? 12.494 -2.355 2.887 1.00 87.12 83 GLU A N 1
ATOM 665 C CA . GLU A 1 83 ? 13.619 -1.426 2.701 1.00 87.12 83 GLU A CA 1
ATOM 666 C C . GLU A 1 83 ? 14.691 -1.994 1.765 1.00 87.12 83 GLU A C 1
ATOM 668 O O . GLU A 1 83 ? 15.170 -1.320 0.854 1.00 87.12 83 GLU A O 1
ATOM 673 N N . ARG A 1 84 ? 15.040 -3.278 1.934 1.00 88.75 84 ARG A N 1
ATOM 674 C CA . ARG A 1 84 ? 15.988 -3.943 1.033 1.00 88.75 84 ARG A CA 1
ATOM 675 C C . ARG A 1 84 ? 15.468 -3.974 -0.401 1.00 88.75 84 ARG A C 1
ATOM 677 O O . ARG A 1 84 ? 16.242 -3.710 -1.313 1.00 88.75 84 ARG A O 1
ATOM 684 N N . CYS A 1 85 ? 14.190 -4.291 -0.592 1.00 89.94 85 CYS A N 1
ATOM 685 C CA . CYS A 1 85 ? 13.588 -4.341 -1.918 1.00 89.94 85 CYS A CA 1
ATOM 686 C C . CYS A 1 85 ? 13.486 -2.950 -2.555 1.00 89.94 85 CYS A C 1
ATOM 688 O O . CYS A 1 85 ? 13.782 -2.816 -3.735 1.00 89.94 85 CYS A O 1
ATOM 690 N N . VAL A 1 86 ? 13.135 -1.914 -1.785 1.00 89.12 86 VAL A N 1
ATOM 691 C CA . VAL A 1 86 ? 13.141 -0.516 -2.249 1.00 89.12 86 VAL A CA 1
ATOM 692 C C . VAL A 1 86 ? 14.539 -0.124 -2.705 1.00 89.12 86 VAL A C 1
ATOM 694 O O . VAL A 1 86 ? 14.691 0.474 -3.765 1.00 89.12 86 VAL A O 1
ATOM 697 N N . ARG A 1 87 ? 15.572 -0.505 -1.947 1.00 90.88 87 ARG A N 1
ATOM 698 C CA . ARG A 1 87 ? 16.961 -0.266 -2.339 1.00 90.88 87 ARG A CA 1
ATOM 699 C C . ARG A 1 87 ? 17.332 -1.003 -3.625 1.00 90.88 87 ARG A C 1
ATOM 701 O O . ARG A 1 87 ? 17.907 -0.385 -4.504 1.00 90.88 87 ARG A O 1
ATOM 708 N N . THR A 1 88 ? 16.991 -2.286 -3.751 1.00 91.62 88 THR A N 1
ATOM 709 C CA . THR A 1 88 ? 17.208 -3.058 -4.989 1.00 91.62 88 THR A CA 1
ATOM 710 C C . THR A 1 88 ? 16.476 -2.437 -6.175 1.00 91.62 88 THR A C 1
ATOM 712 O O . THR A 1 88 ? 17.023 -2.356 -7.266 1.00 91.62 88 THR A O 1
ATOM 715 N N . PHE A 1 89 ? 15.251 -1.961 -5.974 1.00 91.12 89 PHE A N 1
ATOM 716 C CA . PHE A 1 89 ? 14.523 -1.277 -7.028 1.00 91.12 89 PHE A CA 1
ATOM 717 C C . PHE A 1 89 ? 15.255 0.010 -7.433 1.00 91.12 89 PHE A C 1
ATOM 719 O O . PHE A 1 89 ? 15.658 0.155 -8.578 1.00 91.12 89 PHE A O 1
ATOM 726 N N . LYS A 1 90 ? 15.540 0.900 -6.479 1.00 90.25 90 LYS A N 1
ATOM 727 C CA . LYS A 1 90 ? 16.129 2.214 -6.766 1.00 90.25 90 LYS A CA 1
ATOM 728 C C . LYS A 1 90 ? 17.582 2.187 -7.247 1.00 90.25 90 LYS A C 1
ATOM 730 O O . LYS A 1 90 ? 17.903 2.946 -8.138 1.00 90.25 90 LYS A O 1
ATOM 735 N N . GLN A 1 91 ? 18.441 1.371 -6.640 1.00 89.62 91 GLN A N 1
ATOM 736 C CA . GLN A 1 91 ? 19.908 1.447 -6.799 1.00 89.62 91 GLN A CA 1
ATOM 737 C C . GLN A 1 91 ? 20.507 0.295 -7.615 1.00 89.62 91 GLN A C 1
ATOM 739 O O . GLN A 1 91 ? 21.718 0.144 -7.699 1.00 89.62 91 GLN A O 1
ATOM 744 N N . GLU A 1 92 ? 19.685 -0.634 -8.092 1.00 90.62 92 GLU A N 1
ATOM 745 C CA . GLU A 1 92 ? 20.178 -1.786 -8.858 1.00 90.62 92 GLU A CA 1
ATOM 746 C C . GLU A 1 92 ? 19.344 -2.006 -10.111 1.00 90.62 92 GLU A C 1
ATOM 748 O O . GLU A 1 92 ? 19.891 -2.372 -11.152 1.00 90.62 92 GLU A O 1
ATOM 753 N N . TRP A 1 93 ? 18.028 -1.816 -10.010 1.00 94.00 93 TRP A N 1
ATOM 754 C CA . TRP A 1 93 ? 17.134 -1.948 -11.146 1.00 94.00 93 TRP A CA 1
ATOM 755 C C . TRP A 1 93 ? 17.026 -0.655 -11.946 1.00 94.00 93 TRP A C 1
ATOM 757 O O . TRP A 1 93 ? 17.376 -0.654 -13.120 1.00 94.00 93 TRP A O 1
ATOM 767 N N . LEU A 1 94 ? 16.594 0.436 -11.312 1.00 90.12 94 LEU A N 1
ATOM 768 C CA . LEU A 1 94 ? 16.362 1.709 -11.994 1.00 90.12 94 LEU A CA 1
ATOM 769 C C . LEU A 1 94 ? 17.634 2.330 -12.576 1.00 90.12 94 LEU A C 1
ATOM 771 O O . LEU A 1 94 ? 17.561 2.918 -13.644 1.00 90.12 94 LEU A O 1
ATOM 775 N N . ASP A 1 95 ? 18.799 2.087 -11.971 1.00 88.44 95 ASP A N 1
ATOM 776 C CA . ASP A 1 95 ? 20.101 2.518 -12.507 1.00 88.44 95 ASP A CA 1
ATOM 777 C C . ASP A 1 95 ? 20.444 1.905 -13.885 1.00 88.44 95 ASP A C 1
ATOM 779 O O . ASP A 1 95 ? 21.423 2.301 -14.515 1.00 88.44 95 ASP A O 1
ATOM 783 N N . ARG A 1 96 ? 19.665 0.927 -14.373 1.00 89.44 96 ARG A N 1
ATOM 784 C CA . ARG A 1 96 ? 19.815 0.332 -15.716 1.00 89.44 96 ARG A CA 1
ATOM 785 C C . ARG A 1 96 ? 19.037 1.073 -16.799 1.00 89.44 96 ARG A C 1
ATOM 787 O O . ARG A 1 96 ? 19.190 0.737 -17.971 1.00 89.44 96 ARG A O 1
ATOM 794 N N . PHE A 1 97 ? 18.186 2.015 -16.410 1.00 87.56 97 PHE A N 1
ATOM 795 C CA . PHE A 1 97 ? 17.284 2.735 -17.296 1.00 87.56 97 PHE A CA 1
ATOM 796 C C . PHE A 1 97 ? 17.628 4.224 -17.286 1.00 87.56 97 PHE A C 1
ATOM 798 O O . PHE A 1 97 ? 17.991 4.786 -16.253 1.00 87.56 97 PHE A O 1
ATOM 805 N N . SER A 1 98 ? 17.463 4.874 -18.433 1.00 86.38 98 SER A N 1
ATOM 806 C CA . SER A 1 98 ? 17.368 6.331 -18.502 1.00 86.38 98 SER A CA 1
ATOM 807 C C . SER A 1 98 ? 15.923 6.713 -18.198 1.00 86.38 98 SER A C 1
ATOM 809 O O . SER A 1 98 ? 15.039 6.454 -19.005 1.00 86.38 98 SER A O 1
ATOM 811 N N . LEU A 1 99 ? 15.674 7.234 -16.997 1.00 84.31 99 LEU A N 1
ATOM 812 C CA . LEU A 1 99 ? 14.330 7.567 -16.515 1.00 84.31 99 LEU A CA 1
ATOM 813 C C . LEU A 1 99 ? 14.078 9.065 -16.663 1.00 84.31 99 LEU A C 1
ATOM 815 O O . LEU A 1 99 ? 14.192 9.820 -15.695 1.00 84.31 99 LEU A O 1
ATOM 819 N N . ASP A 1 100 ? 13.754 9.489 -17.879 1.00 83.69 100 ASP A N 1
ATOM 820 C CA . ASP A 1 100 ? 13.504 10.899 -18.181 1.00 83.69 100 ASP A CA 1
ATOM 821 C C . ASP A 1 100 ? 12.004 11.227 -18.136 1.00 83.69 100 ASP A C 1
ATOM 823 O O . ASP A 1 100 ? 11.618 12.353 -17.823 1.00 83.69 100 ASP A O 1
ATOM 827 N N . THR A 1 101 ? 11.145 10.230 -18.367 1.00 85.38 101 THR A N 1
ATOM 828 C CA . THR A 1 101 ? 9.690 10.384 -18.440 1.00 85.38 101 THR A CA 1
ATOM 829 C C . THR A 1 101 ? 8.933 9.421 -17.518 1.00 85.38 101 THR A C 1
ATOM 831 O O . THR A 1 101 ? 9.457 8.425 -17.009 1.00 85.38 101 THR A O 1
ATOM 834 N N . LEU A 1 102 ? 7.638 9.693 -17.317 1.00 85.56 102 LEU A N 1
ATOM 835 C CA . LEU A 1 102 ? 6.735 8.763 -16.631 1.00 85.56 102 LEU A CA 1
ATOM 836 C C . LEU A 1 102 ? 6.591 7.435 -17.387 1.00 85.56 102 LEU A C 1
ATOM 838 O O . LEU A 1 102 ? 6.430 6.398 -16.749 1.00 85.56 102 LEU A O 1
ATOM 842 N N . ALA A 1 103 ? 6.651 7.457 -18.722 1.00 86.75 103 ALA A N 1
ATOM 843 C CA . ALA A 1 103 ? 6.554 6.252 -19.542 1.00 86.75 103 ALA A CA 1
ATOM 844 C C . ALA A 1 103 ? 7.716 5.293 -19.246 1.00 86.75 103 ALA A C 1
ATOM 846 O O . ALA A 1 103 ? 7.466 4.129 -18.937 1.00 86.75 103 ALA A O 1
ATOM 847 N N . ASP A 1 104 ? 8.946 5.813 -19.187 1.00 87.88 104 ASP A N 1
ATOM 848 C CA . ASP A 1 104 ? 10.140 5.028 -18.836 1.00 87.88 104 ASP A CA 1
ATOM 849 C C . ASP A 1 104 ? 9.991 4.373 -17.453 1.00 87.88 104 ASP A C 1
ATOM 851 O O . ASP A 1 104 ? 10.370 3.221 -17.233 1.00 87.88 104 ASP A O 1
ATOM 855 N N . CYS A 1 105 ? 9.375 5.092 -16.507 1.00 88.44 105 CYS A N 1
ATOM 856 C CA . CYS A 1 105 ? 9.093 4.561 -15.176 1.00 88.44 105 CYS A CA 1
ATOM 857 C C . CYS A 1 105 ? 8.093 3.399 -15.214 1.00 88.44 105 CYS A C 1
ATOM 859 O O . CYS A 1 105 ? 8.304 2.393 -14.534 1.00 88.44 105 CYS A O 1
ATOM 861 N N . TYR A 1 106 ? 7.011 3.514 -15.990 1.00 88.31 106 TYR A N 1
ATOM 862 C CA . TYR A 1 106 ? 6.028 2.438 -16.123 1.00 88.31 106 TYR A CA 1
ATOM 863 C C . TYR A 1 106 ? 6.628 1.189 -16.773 1.00 88.31 106 TYR A C 1
ATOM 865 O O . TYR A 1 106 ? 6.410 0.088 -16.263 1.00 88.31 106 TYR A O 1
ATOM 873 N N . GLU A 1 107 ? 7.436 1.355 -17.822 1.00 89.19 107 GLU A N 1
ATOM 874 C CA . GLU A 1 107 ? 8.143 0.246 -18.474 1.00 89.19 107 GLU A CA 1
ATOM 875 C C . GLU A 1 107 ? 9.096 -0.456 -17.497 1.00 89.19 107 GLU A C 1
ATOM 877 O O . GLU A 1 107 ? 9.095 -1.686 -17.376 1.00 89.19 107 GLU A O 1
ATOM 882 N N . ALA A 1 108 ? 9.853 0.314 -16.709 1.00 90.50 108 ALA A N 1
ATOM 883 C CA . ALA A 1 108 ? 10.744 -0.243 -15.699 1.00 90.50 108 ALA A CA 1
ATOM 884 C C . ALA A 1 108 ? 9.988 -1.017 -14.599 1.00 90.50 108 ALA A C 1
ATOM 886 O O . ALA A 1 108 ? 10.507 -2.016 -14.086 1.00 90.50 108 ALA A O 1
ATOM 887 N N . LEU A 1 109 ? 8.775 -0.595 -14.216 1.00 89.94 109 LEU A N 1
ATOM 888 C CA . LEU A 1 109 ? 7.956 -1.312 -13.229 1.00 89.94 109 LEU A CA 1
ATOM 889 C C . LEU A 1 109 ? 7.442 -2.654 -13.755 1.00 89.94 109 LEU A C 1
ATOM 891 O O . LEU A 1 109 ? 7.433 -3.633 -13.001 1.00 89.94 109 LEU A O 1
ATOM 895 N N . GLU A 1 110 ? 6.998 -2.693 -15.012 1.00 88.12 110 GLU A N 1
ATOM 896 C CA . GLU A 1 110 ? 6.275 -3.827 -15.600 1.00 88.12 110 GLU A CA 1
ATOM 897 C C . GLU A 1 110 ? 7.070 -5.134 -15.492 1.00 88.12 110 GLU A C 1
ATOM 899 O O . GLU A 1 110 ? 6.556 -6.172 -15.066 1.00 88.12 110 GLU A O 1
ATOM 904 N N . VAL A 1 111 ? 8.365 -5.059 -15.787 1.00 90.88 111 VAL A N 1
ATOM 905 C CA . VAL A 1 111 ? 9.275 -6.211 -15.807 1.00 90.88 111 VAL A CA 1
ATOM 906 C C . VAL A 1 111 ? 10.001 -6.454 -14.479 1.00 90.88 111 VAL A C 1
ATOM 908 O O . VAL A 1 111 ? 10.592 -7.523 -14.281 1.00 90.88 111 VAL A O 1
ATOM 911 N N . PHE A 1 112 ? 9.927 -5.525 -13.517 1.00 94.31 112 PHE A N 1
ATOM 912 C CA . PHE A 1 112 ? 10.654 -5.665 -12.252 1.00 94.31 112 PHE A CA 1
ATOM 913 C C . PHE A 1 112 ? 10.190 -6.867 -11.428 1.00 94.31 112 PHE A C 1
ATOM 915 O O . PHE A 1 112 ? 11.018 -7.529 -10.801 1.00 94.31 112 PHE A O 1
ATOM 922 N N . LEU A 1 113 ? 8.888 -7.183 -11.424 1.00 91.19 113 LEU A N 1
ATOM 923 C CA . LEU A 1 113 ? 8.376 -8.343 -10.682 1.00 91.19 113 LEU A CA 1
ATOM 924 C C . LEU A 1 113 ? 9.057 -9.636 -11.136 1.00 91.19 113 LEU A C 1
ATOM 926 O O . LEU A 1 113 ? 9.488 -10.430 -10.299 1.00 91.19 113 LEU A O 1
ATOM 930 N N . GLN A 1 114 ? 9.167 -9.833 -12.451 1.00 92.69 114 GLN A N 1
ATOM 931 C CA . GLN A 1 114 ? 9.804 -11.009 -13.032 1.00 92.69 114 GLN A CA 1
ATOM 932 C C . GLN A 1 114 ? 11.300 -11.025 -12.721 1.00 92.69 114 GLN A C 1
ATOM 934 O O . GLN A 1 114 ? 11.816 -12.039 -12.250 1.00 92.69 114 GLN A O 1
ATOM 939 N N . TYR A 1 115 ? 11.983 -9.895 -12.914 1.00 94.94 115 TYR A N 1
ATOM 940 C CA . TYR A 1 115 ? 13.398 -9.773 -12.582 1.00 94.94 115 TYR A CA 1
ATOM 941 C C . TYR A 1 115 ? 13.670 -10.124 -11.111 1.00 94.94 115 TYR A C 1
ATOM 943 O O . TYR A 1 115 ? 14.485 -10.996 -10.798 1.00 94.94 115 TYR A O 1
ATOM 951 N N . HIS A 1 116 ? 12.953 -9.482 -10.191 1.00 94.62 116 HIS A N 1
ATOM 952 C CA . HIS A 1 116 ? 13.170 -9.635 -8.760 1.00 94.62 116 HIS A CA 1
ATOM 953 C C . HIS A 1 116 ? 12.879 -11.060 -8.273 1.00 94.62 116 HIS A C 1
ATOM 955 O O . HIS A 1 116 ? 13.615 -11.587 -7.433 1.00 94.62 116 HIS A O 1
ATOM 961 N N . ASN A 1 117 ? 11.792 -11.662 -8.759 1.00 94.25 117 ASN A N 1
ATOM 962 C CA . ASN A 1 117 ? 11.284 -12.929 -8.241 1.00 94.25 117 ASN A CA 1
ATOM 963 C C . ASN A 1 117 ? 11.892 -14.163 -8.922 1.00 94.25 117 ASN A C 1
ATOM 965 O O . ASN A 1 117 ? 12.094 -15.167 -8.244 1.00 94.25 117 ASN A O 1
ATOM 969 N N . ALA A 1 118 ? 12.223 -14.083 -10.215 1.00 94.94 118 ALA A N 1
ATOM 970 C CA . ALA A 1 118 ? 12.642 -15.243 -11.006 1.00 94.94 118 ALA A CA 1
ATOM 971 C C . ALA A 1 118 ? 14.091 -15.184 -11.517 1.00 94.94 118 ALA A C 1
ATOM 973 O O . ALA A 1 118 ? 14.595 -16.199 -11.985 1.00 94.94 118 ALA A O 1
ATOM 974 N N . GLN A 1 119 ? 14.770 -14.031 -11.463 1.00 95.31 119 GLN A N 1
ATOM 975 C CA . GLN A 1 119 ? 16.107 -13.876 -12.067 1.00 95.31 119 GLN A CA 1
ATOM 976 C C . GLN A 1 119 ? 17.173 -13.441 -11.059 1.00 95.31 119 GLN A C 1
ATOM 978 O O . GLN A 1 119 ? 18.321 -13.878 -11.117 1.00 95.31 119 GLN A O 1
ATOM 983 N N . ARG A 1 120 ? 16.816 -12.563 -10.120 1.00 93.81 120 ARG A N 1
ATOM 984 C CA . ARG A 1 120 ? 17.755 -12.027 -9.137 1.00 93.81 120 ARG A CA 1
ATOM 985 C C . ARG A 1 120 ? 18.010 -13.038 -8.023 1.00 93.81 120 ARG A C 1
ATOM 987 O O . ARG A 1 120 ? 17.072 -13.445 -7.347 1.00 93.81 120 ARG A O 1
ATOM 994 N N . LEU A 1 121 ? 19.273 -13.375 -7.759 1.00 93.00 121 LEU A N 1
ATOM 995 C CA . LEU A 1 121 ? 19.650 -14.188 -6.596 1.00 93.00 121 LEU A CA 1
ATOM 996 C C . LEU A 1 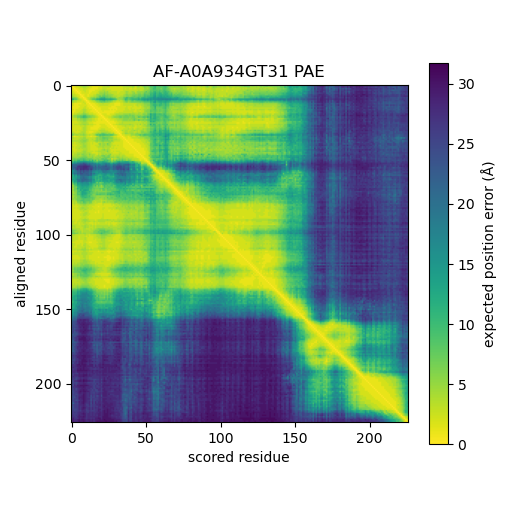121 ? 19.564 -13.372 -5.299 1.00 93.00 121 LEU A C 1
ATOM 998 O O . LEU A 1 121 ? 19.993 -12.216 -5.235 1.00 93.00 121 LEU A O 1
ATOM 1002 N N . HIS A 1 122 ? 19.044 -13.978 -4.229 1.00 90.69 122 HIS A N 1
ATOM 1003 C CA . HIS A 1 122 ? 18.867 -13.305 -2.940 1.00 90.69 122 HIS A CA 1
ATOM 1004 C C . HIS A 1 122 ? 19.702 -13.957 -1.846 1.00 90.69 122 HIS A C 1
ATOM 1006 O O . HIS A 1 122 ? 19.380 -15.027 -1.337 1.00 90.69 122 HIS A O 1
ATOM 1012 N N . MET A 1 123 ? 20.718 -13.234 -1.377 1.00 87.31 123 MET A N 1
ATOM 1013 C CA . MET A 1 123 ? 21.582 -13.658 -0.261 1.00 87.31 123 MET A CA 1
ATOM 1014 C C . MET A 1 123 ? 20.930 -13.487 1.124 1.00 87.31 123 MET A C 1
ATOM 1016 O O . MET A 1 123 ? 21.557 -13.695 2.159 1.00 87.31 123 MET A O 1
ATOM 1020 N N . GLY A 1 124 ? 19.661 -13.071 1.174 1.00 82.81 124 GLY A N 1
ATOM 1021 C CA . GLY A 1 124 ? 18.909 -12.977 2.421 1.00 82.81 124 GLY A CA 1
ATOM 1022 C C . GLY A 1 124 ? 18.585 -14.357 3.001 1.00 82.81 124 GLY A C 1
ATOM 1023 O O . GLY A 1 124 ? 18.419 -15.326 2.266 1.00 82.81 124 GLY A O 1
ATOM 1024 N N . ARG A 1 125 ? 18.403 -14.425 4.328 1.00 85.19 125 ARG A N 1
ATOM 1025 C CA . ARG A 1 125 ? 18.110 -15.674 5.066 1.00 85.19 125 ARG A CA 1
ATOM 1026 C C . ARG A 1 125 ? 16.938 -16.492 4.505 1.00 85.19 125 ARG A C 1
ATOM 1028 O O . ARG A 1 125 ? 16.953 -17.707 4.649 1.00 85.19 125 ARG A O 1
ATOM 1035 N N . ALA A 1 126 ? 15.943 -15.835 3.903 1.00 84.19 126 ALA A N 1
ATOM 1036 C CA . ALA A 1 126 ? 14.767 -16.492 3.332 1.00 84.19 126 ALA A CA 1
ATOM 1037 C C . ALA A 1 126 ? 15.090 -17.302 2.064 1.00 84.19 126 ALA A C 1
ATOM 1039 O O . ALA A 1 126 ? 14.547 -18.383 1.884 1.00 84.19 126 ALA A O 1
ATOM 1040 N N . CYS A 1 127 ? 15.978 -16.800 1.203 1.00 89.00 127 CYS A N 1
ATOM 1041 C CA . CYS A 1 127 ? 16.220 -17.380 -0.122 1.00 89.00 127 CYS A CA 1
ATOM 1042 C C . CYS A 1 127 ? 17.559 -18.128 -0.222 1.00 89.00 127 CYS A C 1
ATOM 1044 O O . CYS A 1 127 ? 17.680 -19.042 -1.033 1.00 89.00 127 CYS A O 1
ATOM 1046 N N . GLN A 1 128 ? 18.540 -17.791 0.626 1.00 90.75 128 GLN A N 1
ATOM 1047 C CA . GLN A 1 128 ? 19.820 -18.507 0.756 1.00 90.75 128 GLN A CA 1
ATOM 1048 C C . GLN A 1 128 ? 20.574 -18.672 -0.576 1.00 90.75 128 GLN A C 1
ATOM 1050 O O . GLN A 1 128 ? 21.024 -19.759 -0.919 1.00 90.75 128 GLN A O 1
ATOM 1055 N N . GLY A 1 129 ? 20.684 -17.587 -1.343 1.00 92.88 129 GLY A N 1
ATOM 1056 C CA . GLY A 1 129 ? 21.402 -17.573 -2.620 1.00 92.88 129 GLY A CA 1
ATOM 1057 C C . GLY A 1 129 ? 20.580 -18.037 -3.821 1.00 92.88 129 GLY A C 1
ATOM 1058 O O . GLY A 1 129 ? 21.104 -18.023 -4.924 1.00 92.88 129 GLY A O 1
ATOM 1059 N N . ARG A 1 130 ? 19.304 -18.388 -3.629 1.00 94.81 130 ARG A N 1
ATOM 1060 C CA . ARG A 1 130 ? 18.339 -18.683 -4.700 1.00 94.81 130 ARG A CA 1
ATOM 1061 C C . ARG A 1 130 ? 17.453 -17.476 -5.010 1.00 94.81 130 ARG A C 1
ATOM 1063 O O . ARG A 1 130 ? 17.444 -16.491 -4.261 1.00 94.81 130 ARG A O 1
ATOM 1070 N N . THR A 1 131 ? 16.691 -17.548 -6.092 1.00 95.19 131 THR A N 1
ATOM 1071 C CA . THR A 1 131 ? 15.587 -16.617 -6.372 1.00 95.19 131 THR A CA 1
ATOM 1072 C C . THR A 1 131 ? 14.377 -16.908 -5.457 1.00 95.19 131 THR A C 1
ATOM 1074 O O . THR A 1 131 ? 14.269 -18.010 -4.905 1.00 95.19 131 THR A O 1
ATOM 1077 N N . PRO A 1 132 ? 13.448 -15.953 -5.240 1.00 93.31 132 PRO A N 1
ATOM 1078 C CA . PRO A 1 132 ? 12.215 -16.196 -4.499 1.00 93.31 132 PRO A CA 1
ATOM 1079 C C . PRO A 1 132 ? 11.380 -17.329 -5.095 1.00 93.31 132 PRO A C 1
ATOM 1081 O O . PRO A 1 132 ? 10.783 -18.090 -4.338 1.00 93.31 132 PRO A O 1
ATOM 1084 N N . ASP A 1 133 ? 11.369 -17.464 -6.420 1.00 94.25 133 ASP A N 1
ATOM 1085 C CA . ASP A 1 133 ? 10.601 -18.493 -7.123 1.00 94.25 133 ASP A CA 1
ATOM 1086 C C . ASP A 1 133 ? 11.186 -19.891 -6.897 1.00 94.25 133 ASP A C 1
ATOM 1088 O O . ASP A 1 133 ? 10.440 -20.835 -6.649 1.00 94.25 133 ASP A O 1
ATOM 1092 N N . GLU A 1 134 ? 12.512 -20.020 -6.879 1.00 94.81 134 GLU A N 1
ATOM 1093 C CA . GLU A 1 134 ? 13.197 -21.281 -6.566 1.00 94.81 134 GLU A CA 1
ATOM 1094 C C . GLU A 1 134 ? 13.140 -21.637 -5.074 1.00 94.81 134 GLU A C 1
ATOM 1096 O O . GLU A 1 134 ? 13.067 -22.810 -4.706 1.00 94.81 134 GLU A O 1
ATOM 1101 N N . ALA A 1 135 ? 13.222 -20.638 -4.191 1.00 92.25 135 ALA A N 1
ATOM 1102 C CA . ALA A 1 135 ? 13.176 -20.858 -2.747 1.00 92.25 135 ALA A CA 1
ATOM 1103 C C . ALA A 1 135 ? 11.755 -21.173 -2.253 1.00 92.25 135 ALA A C 1
ATOM 1105 O O . ALA A 1 135 ? 11.598 -21.919 -1.285 1.00 92.25 135 ALA A O 1
ATOM 1106 N N . PHE A 1 136 ? 10.736 -20.625 -2.923 1.00 90.00 136 PHE A N 1
ATOM 1107 C CA . PHE A 1 136 ? 9.322 -20.763 -2.576 1.00 90.00 136 PHE A CA 1
ATOM 1108 C C . PHE A 1 136 ? 8.478 -21.086 -3.825 1.00 90.00 136 PHE A C 1
ATOM 1110 O O . PHE A 1 136 ? 7.646 -20.267 -4.235 1.00 90.00 136 PHE A O 1
ATOM 1117 N N . PRO A 1 137 ? 8.663 -22.279 -4.427 1.00 86.94 137 PRO A N 1
ATOM 1118 C CA . PRO A 1 137 ? 7.962 -22.679 -5.652 1.00 86.94 137 PRO A CA 1
ATOM 1119 C C . PRO A 1 137 ? 6.462 -22.888 -5.422 1.00 86.94 137 PRO A C 1
ATOM 1121 O O . PRO A 1 137 ? 5.653 -22.698 -6.326 1.00 86.94 137 PRO A O 1
ATOM 1124 N N . GLN A 1 138 ? 6.082 -23.247 -4.195 1.00 83.88 138 GLN A N 1
ATOM 1125 C CA . GLN A 1 138 ? 4.698 -23.327 -3.751 1.00 83.88 138 GLN A CA 1
ATOM 1126 C C . GLN A 1 138 ? 4.465 -22.247 -2.704 1.00 83.88 138 GLN A C 1
ATOM 1128 O O . GLN A 1 138 ? 5.104 -22.223 -1.649 1.00 83.88 138 GLN A O 1
ATOM 1133 N N . LEU A 1 139 ? 3.556 -21.331 -3.019 1.00 70.94 139 LEU A N 1
ATOM 1134 C CA . LEU A 1 139 ? 3.130 -20.309 -2.079 1.00 70.94 139 LEU A CA 1
ATOM 1135 C C . LEU A 1 139 ? 2.075 -20.895 -1.134 1.00 70.94 139 LEU A C 1
ATOM 1137 O O . LEU A 1 139 ? 1.253 -21.707 -1.568 1.00 70.94 139 LEU A O 1
ATOM 1141 N N . PRO A 1 140 ? 2.070 -20.486 0.147 1.00 66.38 140 PRO A N 1
ATOM 1142 C CA . PRO A 1 140 ? 0.999 -20.864 1.054 1.00 66.38 140 PRO A CA 1
ATOM 1143 C C . PRO A 1 140 ? -0.339 -20.408 0.470 1.00 66.38 140 PRO A C 1
ATOM 1145 O O . PRO A 1 140 ? -0.468 -19.282 -0.016 1.00 66.38 140 PRO A O 1
ATOM 1148 N N . THR A 1 141 ? -1.333 -21.290 0.513 1.00 62.78 141 THR A N 1
ATOM 1149 C CA . THR A 1 141 ? -2.682 -20.958 0.064 1.00 62.78 141 THR A CA 1
ATOM 1150 C C . THR A 1 141 ? -3.240 -19.868 0.968 1.00 62.78 141 THR A C 1
ATOM 1152 O O . THR A 1 141 ? -3.293 -20.025 2.189 1.00 62.78 141 THR A O 1
ATOM 1155 N N . LEU A 1 142 ? -3.628 -18.745 0.370 1.00 59.31 142 LEU A N 1
ATOM 1156 C CA . LEU A 1 142 ? -4.265 -17.669 1.113 1.00 59.31 142 LEU A CA 1
ATOM 1157 C C . LEU A 1 142 ? -5.655 -18.127 1.578 1.00 59.31 142 LEU A C 1
ATOM 1159 O O . LEU A 1 142 ? -6.334 -18.854 0.843 1.00 59.31 142 LEU A O 1
ATOM 1163 N N . PRO A 1 143 ? -6.090 -17.733 2.787 1.00 57.62 143 PRO A N 1
ATOM 1164 C CA . PRO A 1 143 ? -7.444 -18.019 3.232 1.00 57.62 143 PRO A CA 1
ATOM 1165 C C . PRO A 1 143 ? -8.450 -17.409 2.252 1.00 57.62 143 PRO A C 1
ATOM 1167 O O . PRO A 1 143 ? -8.261 -16.295 1.761 1.00 57.62 143 PRO A O 1
ATOM 1170 N N . ARG A 1 144 ? -9.523 -18.154 1.961 1.00 59.19 144 ARG A N 1
ATOM 1171 C CA . ARG A 1 144 ? -10.634 -17.628 1.165 1.00 59.19 144 ARG A CA 1
ATOM 1172 C C . ARG A 1 144 ? -11.327 -16.515 1.929 1.00 59.19 144 ARG A C 1
ATOM 1174 O O . ARG A 1 144 ? -11.427 -16.548 3.156 1.00 59.19 144 ARG A O 1
ATOM 1181 N N . LEU A 1 145 ? -11.839 -15.557 1.174 1.00 61.03 145 LEU A N 1
ATOM 1182 C CA . LEU A 1 145 ? -12.601 -14.471 1.750 1.00 61.03 145 LEU A CA 1
ATOM 1183 C C . LEU A 1 145 ? -13.925 -14.944 2.323 1.00 61.03 145 LEU A C 1
ATOM 1185 O O . LEU A 1 145 ? -14.553 -15.833 1.745 1.00 61.03 145 LEU A O 1
ATOM 1189 N N . PRO A 1 146 ? -14.375 -14.323 3.423 1.00 63.03 146 PRO A N 1
ATOM 1190 C CA . PRO A 1 146 ? -15.744 -14.499 3.860 1.00 63.03 146 PRO A CA 1
ATOM 1191 C C . PRO A 1 146 ? -16.689 -13.926 2.795 1.00 63.03 146 PRO A C 1
ATOM 1193 O O . PRO A 1 146 ? -16.504 -12.802 2.330 1.00 63.03 146 PRO A O 1
ATOM 1196 N N . GLU A 1 147 ? -17.717 -14.694 2.428 1.00 61.22 147 GLU A N 1
ATOM 1197 C CA . GLU A 1 147 ? -18.766 -14.262 1.488 1.00 61.22 147 GLU A CA 1
ATOM 1198 C C . GLU A 1 147 ? -19.624 -13.122 2.058 1.00 61.22 147 GLU A C 1
ATOM 1200 O O . GLU A 1 147 ? -20.207 -12.337 1.314 1.00 61.22 147 GLU A O 1
ATOM 1205 N N . VAL A 1 148 ? -19.676 -13.005 3.388 1.00 56.69 148 VAL A N 1
ATOM 1206 C CA . VAL A 1 148 ? -20.433 -11.981 4.109 1.00 56.69 148 VAL A CA 1
ATOM 1207 C C . VAL A 1 148 ? -19.524 -11.297 5.120 1.00 56.69 148 VAL A C 1
ATOM 1209 O O . VAL A 1 148 ? -18.880 -11.947 5.944 1.00 56.69 148 VAL A O 1
ATOM 1212 N N . VAL A 1 149 ? -19.506 -9.966 5.090 1.00 57.69 149 VAL A N 1
ATOM 1213 C CA . VAL A 1 149 ? -18.738 -9.131 6.018 1.00 57.69 149 VAL A CA 1
ATOM 1214 C C . VAL A 1 149 ? -19.698 -8.349 6.910 1.00 57.69 149 VAL A C 1
ATOM 1216 O O . VAL A 1 149 ? -20.657 -7.757 6.425 1.00 57.69 149 VAL A O 1
ATOM 1219 N N . ASN A 1 150 ? -19.428 -8.303 8.219 1.00 61.50 150 ASN A N 1
ATOM 1220 C CA . ASN A 1 150 ? -20.127 -7.397 9.129 1.00 61.50 150 ASN A CA 1
ATOM 1221 C C . ASN A 1 150 ? -19.405 -6.031 9.152 1.00 61.50 150 ASN A C 1
ATOM 1223 O O . ASN A 1 150 ? -18.331 -5.933 9.760 1.00 61.50 150 ASN A O 1
ATOM 1227 N N . PRO A 1 151 ? -19.991 -4.961 8.576 1.00 54.19 151 PRO A N 1
ATOM 1228 C CA . PRO A 1 151 ? -19.358 -3.642 8.479 1.00 54.19 151 PRO A CA 1
ATOM 1229 C C . PRO A 1 151 ? -19.139 -2.957 9.840 1.00 54.19 151 PRO A C 1
ATOM 1231 O O . PRO A 1 151 ? -18.440 -1.948 9.921 1.00 54.19 151 PRO A O 1
ATOM 1234 N N . ASN A 1 152 ? -19.677 -3.522 10.924 1.00 56.03 152 ASN A N 1
ATOM 1235 C CA . ASN A 1 152 ? -19.581 -3.013 12.289 1.00 56.03 152 ASN A CA 1
ATOM 1236 C C . ASN A 1 152 ? -18.754 -3.908 13.226 1.00 56.03 152 ASN A C 1
ATOM 1238 O O . ASN A 1 152 ? -18.593 -3.564 14.393 1.00 56.03 152 ASN A O 1
ATOM 1242 N N . ALA A 1 153 ? -18.189 -5.030 12.757 1.00 60.88 153 ALA A N 1
ATOM 1243 C CA . ALA A 1 153 ? -17.410 -5.939 13.612 1.00 60.88 153 ALA A CA 1
ATOM 1244 C C . ALA A 1 153 ? -16.224 -5.250 14.318 1.00 60.88 153 ALA A C 1
ATOM 1246 O O . ALA A 1 153 ? -15.894 -5.592 15.451 1.00 60.88 153 ALA A O 1
ATOM 1247 N N . TRP A 1 154 ? -15.644 -4.228 13.684 1.00 48.44 154 TRP A N 1
ATOM 1248 C CA . TRP A 1 154 ? -14.564 -3.403 14.234 1.00 48.44 154 TRP A CA 1
ATOM 1249 C C . TRP A 1 154 ? -14.950 -2.662 15.529 1.00 48.44 154 TRP A C 1
ATOM 1251 O O . TRP A 1 154 ? -14.080 -2.431 16.370 1.00 48.44 154 TRP A O 1
ATOM 1261 N N . LEU A 1 155 ? -16.239 -2.355 15.746 1.00 52.84 155 LEU A N 1
ATOM 1262 C CA . LEU A 1 155 ? -16.731 -1.742 16.990 1.00 52.84 155 LEU A CA 1
ATOM 1263 C C . LEU A 1 155 ? -16.520 -2.645 18.211 1.00 52.84 155 LEU A C 1
ATOM 1265 O O . LEU A 1 155 ? -16.456 -2.145 19.323 1.00 52.84 155 LEU A O 1
ATOM 1269 N N . LYS A 1 156 ? -16.376 -3.964 18.022 1.00 58.44 156 LYS A N 1
ATOM 1270 C CA . LYS A 1 156 ? -16.082 -4.899 19.123 1.00 58.44 156 LYS A CA 1
ATOM 1271 C C . LYS A 1 156 ? -14.621 -4.859 19.576 1.00 58.44 156 LYS A C 1
ATOM 1273 O O . LYS A 1 156 ? -14.302 -5.371 20.640 1.00 58.44 156 LYS A O 1
ATOM 1278 N N . THR A 1 157 ? -13.738 -4.307 18.745 1.00 51.03 157 THR A N 1
ATOM 1279 C CA . THR A 1 157 ? -12.282 -4.266 18.974 1.00 51.03 157 THR A CA 1
ATOM 1280 C C . THR A 1 157 ? -11.767 -2.877 19.347 1.00 51.03 157 THR A C 1
ATOM 1282 O O . THR A 1 157 ? -10.599 -2.730 19.697 1.00 51.03 157 THR A O 1
ATOM 1285 N N . GLN A 1 158 ? -12.617 -1.854 19.248 1.00 52.56 158 GLN A N 1
ATOM 1286 C CA . GLN A 1 158 ? -12.305 -0.473 19.602 1.00 52.56 158 GLN A CA 1
ATOM 1287 C C . GLN A 1 158 ? -13.004 -0.122 20.911 1.00 52.56 158 GLN A C 1
ATOM 1289 O O . GLN A 1 158 ? -14.143 -0.522 21.137 1.00 52.56 158 GLN A O 1
ATOM 1294 N N . GLN A 1 159 ? -12.321 0.647 21.751 1.00 55.19 159 GLN A N 1
ATOM 1295 C CA . GLN A 1 159 ? -12.875 1.127 23.008 1.00 55.19 159 GLN A CA 1
ATOM 1296 C C . GLN A 1 159 ? -14.011 2.119 22.735 1.00 55.19 159 GLN A C 1
ATOM 1298 O O . GLN A 1 159 ? -13.833 3.064 21.962 1.00 55.19 159 GLN A O 1
ATOM 1303 N N . ALA A 1 160 ? -15.179 1.917 23.346 1.00 53.25 160 ALA A N 1
ATOM 1304 C CA . ALA A 1 160 ? -16.293 2.845 23.206 1.00 53.25 160 ALA A CA 1
ATOM 1305 C C . ALA A 1 160 ? -15.990 4.105 24.025 1.00 53.25 160 ALA A C 1
ATOM 1307 O O . ALA A 1 160 ? -16.016 4.067 25.254 1.00 53.25 160 ALA A O 1
ATOM 1308 N N . VAL A 1 161 ? -15.685 5.212 23.342 1.00 55.69 161 VAL A N 1
ATOM 1309 C CA . VAL A 1 161 ? -15.455 6.517 23.972 1.00 55.69 161 VAL A CA 1
ATOM 1310 C C . VAL A 1 161 ? -16.747 7.325 23.924 1.00 55.69 161 VAL A C 1
ATOM 1312 O O . VAL A 1 161 ? -17.170 7.753 22.852 1.00 55.69 161 VAL A O 1
ATOM 1315 N N . LEU A 1 162 ? -17.369 7.552 25.076 1.00 59.34 162 LEU A N 1
ATOM 1316 C CA . LEU A 1 162 ? -18.499 8.467 25.218 1.00 59.34 162 LEU A CA 1
ATOM 1317 C C . LEU A 1 162 ? -17.993 9.764 25.852 1.00 59.34 162 LEU A C 1
ATOM 1319 O O . LEU A 1 162 ? -17.405 9.738 26.927 1.00 59.34 162 LEU A O 1
ATOM 1323 N N . VAL A 1 163 ? -18.195 10.896 25.180 1.00 60.91 163 VAL A N 1
ATOM 1324 C CA . VAL A 1 163 ? -17.814 12.218 25.692 1.00 60.91 163 VAL A CA 1
ATOM 1325 C C . VAL A 1 163 ? -19.084 12.959 26.088 1.00 60.91 163 VAL A C 1
ATOM 1327 O O . VAL A 1 163 ? -19.924 13.245 25.239 1.00 60.91 163 VAL A O 1
ATOM 1330 N N . GLN A 1 164 ? -19.227 13.255 27.374 1.00 68.56 164 GLN A N 1
ATOM 1331 C CA . GLN A 1 164 ? -20.344 14.000 27.936 1.00 68.56 164 GLN A CA 1
ATOM 1332 C C . GLN A 1 164 ? -19.884 15.403 28.336 1.00 68.56 164 GLN A C 1
ATOM 1334 O O . GLN A 1 164 ? -18.874 15.570 29.017 1.00 68.56 164 GLN A O 1
ATOM 1339 N N . LEU A 1 165 ? -20.642 16.416 27.922 1.00 68.31 165 LEU A N 1
ATOM 1340 C CA . LEU A 1 165 ? -20.472 17.783 28.396 1.00 68.31 165 LEU A CA 1
ATOM 1341 C C . LEU A 1 165 ? -21.071 17.913 29.803 1.00 68.31 165 LEU A C 1
ATOM 1343 O O . LEU A 1 165 ? -22.272 17.717 29.983 1.00 68.31 165 LEU A O 1
ATOM 1347 N N . ASP A 1 166 ? -20.243 18.273 30.779 1.00 72.56 166 ASP A N 1
ATOM 1348 C CA . ASP A 1 166 ? -20.667 18.679 32.116 1.00 72.56 166 ASP A CA 1
ATOM 1349 C C . ASP A 1 166 ? -20.629 20.208 32.198 1.00 72.56 166 ASP A C 1
ATOM 1351 O O . ASP A 1 166 ? -19.579 20.832 32.381 1.00 72.56 166 ASP A O 1
ATOM 1355 N N . ALA A 1 167 ? -21.798 20.820 32.015 1.00 68.88 167 ALA A N 1
ATOM 1356 C CA . ALA A 1 167 ? -21.942 22.269 32.032 1.00 68.88 167 ALA A CA 1
ATOM 1357 C C . ALA A 1 167 ? -21.665 22.876 33.420 1.00 68.88 167 ALA A C 1
ATOM 1359 O O . ALA A 1 167 ? -21.166 23.997 33.496 1.00 68.88 167 ALA A O 1
ATOM 1360 N N . GLN A 1 168 ? -21.944 22.147 34.510 1.00 72.19 168 GLN A N 1
ATOM 1361 C CA . GLN A 1 168 ? -21.717 22.638 35.874 1.00 72.19 168 GLN A CA 1
ATOM 1362 C C . GLN A 1 168 ? -20.225 22.679 36.200 1.00 72.19 168 GLN A C 1
ATOM 1364 O O . GLN A 1 168 ? -19.741 23.651 36.775 1.00 72.19 168 GLN A O 1
ATOM 1369 N N . GLN A 1 169 ? -19.483 21.652 35.782 1.00 71.56 169 GLN A N 1
ATOM 1370 C CA . GLN A 1 169 ? -18.036 21.573 35.990 1.00 71.56 169 GLN A CA 1
ATOM 1371 C C . GLN A 1 169 ? -17.222 22.240 34.872 1.00 71.56 169 GLN A C 1
ATOM 1373 O O . GLN A 1 169 ? -15.991 22.215 34.921 1.00 71.56 169 GLN A O 1
ATOM 1378 N N . ARG A 1 170 ? -17.886 22.830 33.863 1.00 73.06 170 ARG A N 1
ATOM 1379 C CA . ARG A 1 170 ? -17.260 23.409 32.659 1.00 73.06 170 ARG A CA 1
ATOM 1380 C C . ARG A 1 170 ? -16.224 22.463 32.047 1.00 73.06 170 ARG A C 1
ATOM 1382 O O . ARG A 1 170 ? -15.100 22.858 31.732 1.00 73.06 170 ARG A O 1
ATOM 1389 N N . GLY A 1 171 ? -16.590 21.194 31.906 1.00 72.38 171 GLY A N 1
ATOM 1390 C CA . GLY A 1 171 ? -15.657 20.144 31.520 1.00 72.38 171 GLY A CA 1
ATOM 1391 C C . GLY A 1 171 ? -16.283 19.076 30.639 1.00 72.38 171 GLY A C 1
ATOM 1392 O O . GLY A 1 171 ? -17.499 18.923 30.568 1.00 72.38 171 GLY A O 1
ATOM 1393 N N . LEU A 1 172 ? -15.428 18.323 29.956 1.00 69.56 172 LEU A N 1
ATOM 1394 C CA . LEU A 1 172 ? -15.809 17.110 29.247 1.00 69.56 172 LEU A CA 1
ATOM 1395 C C . LEU A 1 172 ? -15.479 15.906 30.128 1.00 69.56 172 LEU A C 1
ATOM 1397 O O . LEU A 1 172 ? -14.317 15.681 30.484 1.00 69.56 172 LEU A O 1
ATOM 1401 N N . GLN A 1 173 ? -16.503 15.125 30.455 1.00 73.50 173 GLN A N 1
ATOM 1402 C CA . GLN A 1 173 ? -16.355 13.807 31.051 1.00 73.50 173 GLN A CA 1
ATOM 1403 C C . GLN A 1 173 ? -16.214 12.782 29.930 1.00 73.50 173 GLN A C 1
ATOM 1405 O O . GLN A 1 173 ? -17.039 12.708 29.023 1.00 73.50 173 GLN A O 1
ATOM 1410 N N . ILE A 1 174 ? -15.149 11.991 29.978 1.00 74.94 174 ILE A N 1
ATOM 1411 C CA . ILE A 1 174 ? -14.918 10.917 29.016 1.00 74.94 174 ILE A CA 1
ATOM 1412 C C . ILE A 1 174 ? -15.254 9.607 29.714 1.00 74.94 174 ILE A C 1
ATOM 1414 O O . ILE A 1 174 ? -14.808 9.379 30.830 1.00 74.94 174 ILE A O 1
ATOM 1418 N N . MET A 1 175 ? -16.008 8.732 29.067 1.00 71.19 175 MET A N 1
ATOM 1419 C CA . MET A 1 175 ? -16.231 7.358 29.492 1.00 71.19 175 MET A CA 1
ATOM 1420 C C . MET A 1 175 ? -15.615 6.416 28.466 1.00 71.19 175 MET A C 1
ATOM 1422 O O . MET A 1 175 ? -15.812 6.593 27.268 1.00 71.19 175 MET A O 1
ATOM 1426 N N . LEU A 1 176 ? -14.883 5.416 28.947 1.00 68.19 176 LEU A N 1
ATOM 1427 C CA . LEU A 1 176 ? -14.319 4.332 28.150 1.00 68.19 176 LEU A CA 1
ATOM 1428 C C . LEU A 1 176 ? -15.027 3.037 28.549 1.00 68.19 176 LEU A C 1
ATOM 1430 O O . LEU A 1 176 ? -14.954 2.633 29.708 1.00 68.19 176 LEU A O 1
ATOM 1434 N N . ASP A 1 177 ? -15.746 2.416 27.616 1.00 72.69 177 ASP A N 1
ATOM 1435 C CA . ASP A 1 177 ? -16.519 1.182 27.840 1.00 72.69 177 ASP A CA 1
ATOM 1436 C C . ASP A 1 177 ? -17.475 1.278 29.046 1.00 72.69 177 ASP A C 1
ATOM 1438 O O . ASP A 1 177 ? -17.587 0.368 29.868 1.00 72.69 177 ASP A O 1
ATOM 1442 N N . GLY A 1 178 ? -18.130 2.435 29.192 1.00 66.81 178 GLY A N 1
ATOM 1443 C CA . GLY A 1 178 ? -19.049 2.717 30.299 1.00 66.81 178 GLY A CA 1
ATOM 1444 C C . GLY A 1 178 ? -18.373 3.017 31.642 1.00 66.81 178 GLY A C 1
ATOM 1445 O O . GLY A 1 178 ? -19.071 3.227 32.631 1.00 66.81 178 GLY A O 1
ATOM 1446 N N . LYS A 1 179 ? -17.035 3.071 31.705 1.00 76.25 179 LYS A N 1
ATOM 1447 C CA . LYS A 1 179 ? -16.290 3.480 32.904 1.00 76.25 179 LYS A CA 1
ATOM 1448 C C . LYS A 1 179 ? -15.812 4.926 32.773 1.00 76.25 179 LYS A C 1
ATOM 1450 O O . LYS A 1 179 ? -15.225 5.264 31.745 1.00 76.25 179 LYS A O 1
ATOM 1455 N N . PRO A 1 180 ? -16.005 5.780 33.791 1.00 74.56 180 PRO A N 1
ATOM 1456 C CA . PRO A 1 180 ? -15.521 7.153 33.745 1.00 74.56 180 PRO A CA 1
ATOM 1457 C C . PRO A 1 180 ? -13.990 7.178 33.670 1.00 74.56 180 PRO A C 1
ATOM 1459 O O . PRO A 1 180 ? -13.292 6.533 34.454 1.00 74.56 180 PRO A O 1
ATOM 1462 N N . PHE A 1 181 ? -13.464 7.931 32.711 1.00 75.44 181 PHE A N 1
ATOM 1463 C CA . PHE A 1 181 ? -12.054 8.259 32.616 1.00 75.44 181 PHE A CA 1
ATOM 1464 C C . PHE A 1 181 ? -11.720 9.245 33.745 1.00 75.44 181 PHE A C 1
ATOM 1466 O O . PHE A 1 181 ? -12.411 10.253 33.897 1.00 75.44 181 PHE A O 1
ATOM 1473 N N . PRO A 1 182 ? -10.662 9.007 34.537 1.00 69.25 182 PRO A N 1
ATOM 1474 C CA . PRO A 1 182 ? -10.417 9.741 35.783 1.00 69.25 182 PRO A CA 1
ATOM 1475 C C . PRO A 1 182 ? -10.057 11.222 35.591 1.00 69.25 182 PRO A C 1
ATOM 1477 O O . PRO A 1 182 ? -9.930 11.957 36.566 1.00 69.25 182 PRO A O 1
ATOM 1480 N N . LYS A 1 183 ? -9.869 11.676 34.348 1.00 69.38 183 LYS A N 1
ATOM 1481 C CA . LYS A 1 183 ? -9.497 13.051 34.024 1.00 69.38 183 LYS A CA 1
ATOM 1482 C C . LYS A 1 183 ? -10.652 13.758 33.321 1.00 69.38 183 LYS A C 1
ATOM 1484 O O . LYS A 1 183 ? -10.916 13.486 32.152 1.00 69.38 183 LYS A O 1
ATOM 1489 N N . VAL A 1 184 ? -11.269 14.712 34.015 1.00 67.75 184 VAL A N 1
ATOM 1490 C CA . VAL A 1 184 ? -12.151 15.709 33.395 1.00 67.75 184 VAL A CA 1
ATOM 1491 C C . VAL A 1 184 ? -11.280 16.655 32.573 1.00 67.75 184 VAL A C 1
ATOM 1493 O O . VAL A 1 184 ? -10.286 17.190 33.073 1.00 67.75 184 VAL A O 1
ATOM 1496 N N . LEU A 1 185 ? -11.608 16.830 31.295 1.00 67.94 185 LEU A N 1
ATOM 1497 C CA . LEU A 1 185 ? -10.921 17.806 30.454 1.00 67.94 185 LEU A CA 1
ATOM 1498 C C . LEU A 1 185 ? -11.622 19.157 30.622 1.00 67.94 185 LEU A C 1
ATOM 1500 O O . LEU A 1 185 ? -12.780 19.265 30.219 1.00 67.94 185 LEU A O 1
ATOM 1504 N N . PRO A 1 186 ? -10.975 20.179 31.209 1.00 67.44 186 PRO A N 1
ATOM 1505 C CA . PRO A 1 186 ? -11.605 21.482 31.355 1.00 67.44 186 PRO A CA 1
ATOM 1506 C C . PRO A 1 186 ? -11.832 22.102 29.976 1.00 67.44 186 PRO A C 1
ATOM 1508 O O . PRO A 1 186 ? -10.963 22.024 29.099 1.00 67.44 186 PRO A O 1
ATOM 1511 N N . LEU A 1 187 ? -12.981 22.746 29.799 1.00 61.72 187 LEU A N 1
ATOM 1512 C CA . LEU A 1 187 ? -13.214 23.622 28.662 1.00 61.72 187 LEU A CA 1
ATOM 1513 C C . LEU A 1 187 ? -12.326 24.854 28.837 1.00 61.72 187 LEU A C 1
ATOM 1515 O O . LEU A 1 187 ? -12.419 25.577 29.828 1.00 61.72 187 LEU A O 1
ATOM 1519 N N . LYS A 1 188 ? -11.410 25.049 27.894 1.00 57.44 188 LYS A N 1
ATOM 1520 C CA . LYS A 1 188 ? -10.517 26.207 27.867 1.00 57.44 188 LYS A CA 1
ATOM 1521 C C . LYS A 1 188 ? -11.189 27.341 27.103 1.00 57.44 188 LYS A C 1
ATOM 1523 O O . LYS A 1 188 ? -12.026 27.076 26.248 1.00 57.44 188 LYS A O 1
ATOM 1528 N N . GLU A 1 189 ? -10.794 28.575 27.413 1.00 61.38 189 GLU A N 1
ATOM 1529 C CA . GLU A 1 189 ? -11.202 29.776 26.663 1.00 61.38 189 GLU A CA 1
ATOM 1530 C C . GLU A 1 189 ? -12.712 30.068 26.702 1.00 61.38 189 GLU A C 1
ATOM 1532 O O . GLU A 1 189 ? -13.229 30.793 25.858 1.00 61.38 189 GLU A O 1
ATOM 1537 N N . LEU A 1 190 ? -13.429 29.551 27.710 1.00 61.59 190 LEU A N 1
ATOM 1538 C CA . LEU A 1 190 ? -14.800 29.984 27.955 1.00 61.59 190 LEU A CA 1
ATOM 1539 C C . LEU A 1 190 ? -14.796 31.471 28.338 1.00 61.59 190 LEU A C 1
ATOM 1541 O O . LEU A 1 190 ? -14.068 31.845 29.266 1.00 61.59 190 LEU A O 1
ATOM 1545 N N . PRO A 1 191 ? -15.596 32.312 27.666 1.00 63.16 191 PRO A N 1
ATOM 1546 C CA . PRO A 1 191 ? -15.716 33.703 28.057 1.00 63.16 191 PRO A CA 1
ATOM 1547 C C . PRO A 1 191 ? -16.283 33.844 29.477 1.00 63.16 191 PRO A C 1
ATOM 1549 O O . PRO A 1 191 ? -16.923 32.936 30.016 1.00 63.16 191 PRO A O 1
ATOM 1552 N N . SER A 1 192 ? -16.013 34.991 30.099 1.00 65.75 192 SER A N 1
ATOM 1553 C CA . SER A 1 192 ? -16.559 35.351 31.409 1.00 65.75 192 SE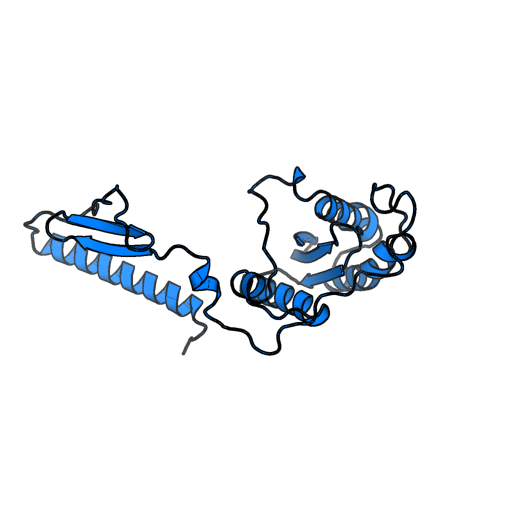R A CA 1
ATOM 1554 C C . SER A 1 192 ? -18.089 35.359 31.405 1.00 65.75 192 SER A C 1
ATOM 1556 O O . SER A 1 192 ? -18.717 35.543 30.364 1.00 65.75 192 SER A O 1
ATOM 1558 N N . ASP A 1 193 ? -18.689 35.233 32.592 1.00 63.91 193 ASP A N 1
ATOM 1559 C CA . ASP A 1 193 ? -20.153 35.223 32.782 1.00 63.91 193 ASP A CA 1
ATOM 1560 C C . ASP A 1 193 ? -20.843 36.492 32.260 1.00 63.91 193 ASP A C 1
ATOM 1562 O O . ASP A 1 193 ? -22.052 36.507 32.036 1.00 63.91 193 ASP A O 1
ATOM 1566 N N . GLN A 1 194 ? -20.068 37.557 32.053 1.00 65.00 194 GLN A N 1
ATOM 1567 C CA . GLN A 1 194 ? -20.495 38.774 31.387 1.00 65.00 194 GLN A CA 1
ATOM 1568 C C . GLN A 1 194 ? -19.505 39.119 30.275 1.00 65.00 194 GLN A C 1
ATOM 1570 O O . GLN A 1 194 ? -18.292 39.157 30.492 1.00 65.00 194 GLN A O 1
ATOM 1575 N N . LEU A 1 195 ? -20.049 39.373 29.090 1.00 74.38 195 LEU A N 1
ATOM 1576 C CA . LEU A 1 195 ? -19.373 39.918 27.919 1.00 74.38 195 LEU A CA 1
ATOM 1577 C C . LEU A 1 195 ? -20.153 41.159 27.496 1.00 74.38 195 LEU A C 1
ATOM 1579 O O . LEU A 1 195 ? -21.385 41.127 27.457 1.00 74.38 195 LEU A O 1
ATOM 1583 N N . ASP A 1 196 ? -19.464 42.241 27.151 1.00 81.69 196 ASP A N 1
ATOM 1584 C CA . ASP A 1 196 ? -20.122 43.321 26.427 1.00 81.69 196 ASP A CA 1
ATOM 1585 C C . ASP A 1 196 ? -20.514 42.857 25.015 1.00 81.69 196 ASP A C 1
ATOM 1587 O O . ASP A 1 196 ? -19.962 41.902 24.458 1.00 81.69 196 ASP A O 1
ATOM 1591 N N . LEU A 1 197 ? -21.488 43.554 24.430 1.00 62.66 197 LEU A N 1
ATOM 1592 C CA . LEU A 1 197 ? -22.072 43.178 23.146 1.00 62.66 197 LEU A CA 1
ATOM 1593 C C . LEU A 1 197 ? -21.028 43.091 22.023 1.00 62.66 197 LEU A C 1
ATOM 1595 O O . LEU A 1 197 ? -21.139 42.218 21.167 1.00 62.66 197 LEU A O 1
ATOM 1599 N N . HIS A 1 198 ? -20.013 43.961 22.017 1.00 63.97 198 HIS A N 1
ATOM 1600 C CA . HIS A 1 198 ? -18.995 43.953 20.969 1.00 63.97 198 HIS A CA 1
ATOM 1601 C C . HIS A 1 198 ? -18.139 42.686 21.050 1.00 63.97 198 HIS A C 1
ATOM 1603 O O . HIS A 1 198 ? -17.977 41.987 20.049 1.00 63.97 198 HIS A O 1
ATOM 1609 N N . ASN A 1 199 ? -17.664 42.342 22.248 1.00 64.12 199 ASN A N 1
ATOM 1610 C CA . ASN A 1 199 ? -16.886 41.126 22.466 1.00 64.12 199 ASN A CA 1
ATOM 1611 C C . ASN A 1 199 ? -17.721 39.852 22.257 1.00 64.12 199 ASN A C 1
ATOM 1613 O O . ASN A 1 199 ? -17.224 38.885 21.681 1.00 64.12 199 ASN A O 1
ATOM 1617 N N . TYR A 1 200 ? -19.006 39.861 22.623 1.00 65.62 200 TYR A N 1
ATOM 1618 C CA . TYR A 1 200 ? -19.918 38.753 22.327 1.00 65.62 200 TYR A CA 1
ATOM 1619 C C . TYR A 1 200 ? -20.098 38.527 20.815 1.00 65.62 200 TYR A C 1
ATOM 1621 O O . TYR A 1 200 ? -20.017 37.394 20.342 1.00 65.62 200 TYR A O 1
ATOM 1629 N N . LEU A 1 201 ? -20.266 39.600 20.032 1.00 58.06 201 LEU A N 1
ATOM 1630 C CA . LEU A 1 201 ? -20.369 39.508 18.572 1.00 58.06 201 LEU A CA 1
ATOM 1631 C C . LEU A 1 201 ? -19.071 39.001 17.923 1.00 58.06 201 LEU A C 1
ATOM 1633 O O . LEU A 1 201 ? -19.136 38.254 16.947 1.00 58.06 201 LEU A O 1
ATOM 1637 N N . GLN A 1 202 ? -17.901 39.350 18.470 1.00 62.69 202 GLN A N 1
ATOM 1638 C CA . GLN A 1 202 ? -16.620 38.802 18.007 1.00 62.69 202 GLN A CA 1
ATOM 1639 C C . GLN A 1 202 ? -16.505 37.296 18.273 1.00 62.69 202 GLN A C 1
ATOM 1641 O O . GLN A 1 202 ? -16.063 36.558 17.393 1.00 62.69 202 GLN A O 1
ATOM 1646 N N . VAL A 1 203 ? -16.952 36.820 19.441 1.00 65.00 203 VAL A N 1
ATOM 1647 C CA . VAL A 1 203 ? -16.992 35.381 19.752 1.00 65.00 203 VAL A CA 1
ATOM 1648 C C . VAL A 1 203 ? -17.913 34.642 18.777 1.00 65.00 203 VAL A C 1
ATOM 1650 O O . VAL A 1 203 ? -17.480 33.670 18.161 1.00 65.00 203 VAL A O 1
ATOM 1653 N N . LEU A 1 204 ? -19.132 35.145 18.546 1.00 61.47 204 LEU A N 1
ATOM 1654 C CA . LEU A 1 204 ? -20.069 34.544 17.587 1.00 61.47 204 LEU A CA 1
ATOM 1655 C C . LEU A 1 204 ? -19.509 34.499 16.158 1.00 61.47 204 LEU A C 1
ATOM 1657 O O . LEU A 1 204 ? -19.704 33.514 15.444 1.00 61.47 204 LEU A O 1
ATOM 1661 N N . LEU A 1 205 ? -18.791 35.545 15.734 1.00 57.81 205 LEU A N 1
ATOM 1662 C CA . LEU A 1 205 ? -18.136 35.575 14.427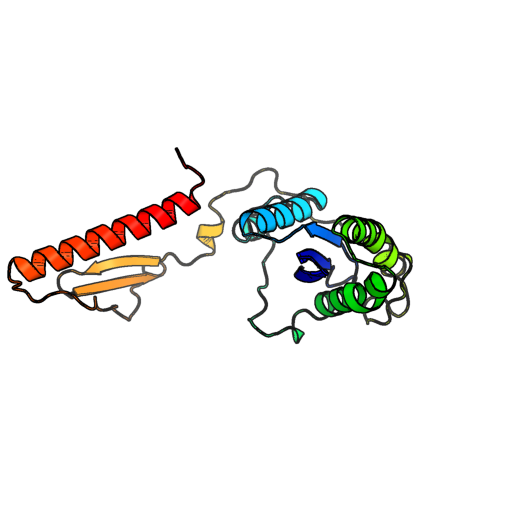 1.00 57.81 205 LEU A CA 1
ATOM 1663 C C . LEU A 1 205 ? -17.062 34.482 14.313 1.00 57.81 205 LEU A C 1
ATOM 1665 O O . LEU A 1 205 ? -17.016 33.770 13.309 1.00 57.81 205 LEU A O 1
ATOM 1669 N N . GLN A 1 206 ? -16.228 34.310 15.341 1.00 62.56 206 GLN A N 1
ATOM 1670 C CA . GLN A 1 206 ? -15.198 33.266 15.367 1.00 62.56 206 GLN A CA 1
ATOM 1671 C C . GLN A 1 206 ? -15.800 31.856 15.401 1.00 62.56 206 GLN A C 1
ATOM 1673 O O . GLN A 1 206 ? -15.324 30.966 14.692 1.00 62.56 206 GLN A O 1
ATOM 1678 N N . GLU A 1 207 ? -16.880 31.646 16.156 1.00 65.25 207 GLU A N 1
ATOM 1679 C CA . GLU A 1 207 ? -17.615 30.378 16.171 1.00 65.25 207 GLU A CA 1
ATOM 1680 C C . GLU A 1 207 ? -18.203 30.052 14.796 1.00 65.25 207 GLU A C 1
ATOM 1682 O O . GLU A 1 207 ? -18.022 28.940 14.295 1.00 65.25 207 GLU A O 1
ATOM 1687 N N . ALA A 1 208 ? -18.845 31.024 14.143 1.00 54.50 208 ALA A N 1
ATOM 1688 C CA . ALA A 1 208 ? -19.407 30.851 12.807 1.00 54.50 208 ALA A CA 1
ATOM 1689 C C . ALA A 1 208 ? -18.325 30.495 11.772 1.00 54.50 208 ALA A C 1
ATOM 1691 O O . ALA A 1 208 ? -18.515 29.576 10.970 1.00 54.50 208 ALA A O 1
ATOM 1692 N N . ILE A 1 209 ? -17.167 31.164 11.829 1.00 60.69 209 ILE A N 1
ATOM 1693 C CA . ILE A 1 209 ? -16.001 30.865 10.986 1.00 60.69 209 ILE A CA 1
ATOM 1694 C C . ILE A 1 209 ? -15.485 29.446 11.262 1.00 60.69 209 ILE A C 1
ATOM 1696 O O . ILE A 1 209 ? -15.275 28.672 10.327 1.00 60.69 209 ILE A O 1
ATOM 1700 N N . SER A 1 210 ? -15.328 29.065 12.532 1.00 54.38 210 SER A N 1
ATOM 1701 C CA . SER A 1 210 ? -14.855 27.734 12.933 1.00 54.38 210 SER A CA 1
ATOM 1702 C C . SER A 1 210 ? -15.806 26.618 12.478 1.00 54.38 210 SER A C 1
ATOM 1704 O O . SER A 1 210 ? -15.362 25.612 11.918 1.00 54.38 210 SER A O 1
ATOM 1706 N N . ILE A 1 211 ? -17.123 26.818 12.618 1.00 56.09 211 ILE A N 1
ATOM 1707 C CA . ILE A 1 211 ? -18.159 25.893 12.136 1.00 56.09 211 ILE A CA 1
ATOM 1708 C C . ILE A 1 211 ? -18.123 25.789 10.609 1.00 56.09 211 ILE A C 1
ATOM 1710 O O . ILE A 1 211 ? -18.199 24.679 10.081 1.00 56.09 211 ILE A O 1
ATOM 1714 N N . ALA A 1 212 ? -17.979 26.905 9.889 1.00 57.09 212 ALA A N 1
ATOM 1715 C CA . ALA A 1 212 ? -17.861 26.902 8.433 1.00 57.09 212 ALA A CA 1
ATOM 1716 C C . ALA A 1 212 ? -16.602 26.150 7.969 1.00 57.09 212 ALA A C 1
ATOM 1718 O O . ALA A 1 212 ? -16.694 25.290 7.093 1.00 57.09 212 ALA A O 1
ATOM 1719 N N . PHE A 1 213 ? -15.450 26.377 8.609 1.00 58.53 213 PHE A N 1
ATOM 1720 C CA . PHE A 1 213 ? -14.217 25.630 8.340 1.00 58.53 213 PHE A CA 1
ATOM 1721 C C . PHE A 1 213 ? -14.344 24.140 8.665 1.00 58.53 213 PHE A C 1
ATOM 1723 O O . PHE A 1 213 ? -13.821 23.302 7.929 1.00 58.53 213 PHE A O 1
ATOM 1730 N N . HIS A 1 214 ? -15.017 23.792 9.763 1.00 50.53 214 HIS A N 1
ATOM 1731 C CA . HIS A 1 214 ? -15.264 22.406 10.142 1.00 50.53 214 HIS A CA 1
ATOM 1732 C C . HIS A 1 214 ? -16.192 21.707 9.141 1.00 50.53 214 HIS A C 1
ATOM 1734 O O . HIS A 1 214 ? -15.859 20.624 8.666 1.00 50.53 214 HIS A O 1
ATOM 1740 N N . ARG A 1 215 ? -17.300 22.352 8.749 1.00 56.62 21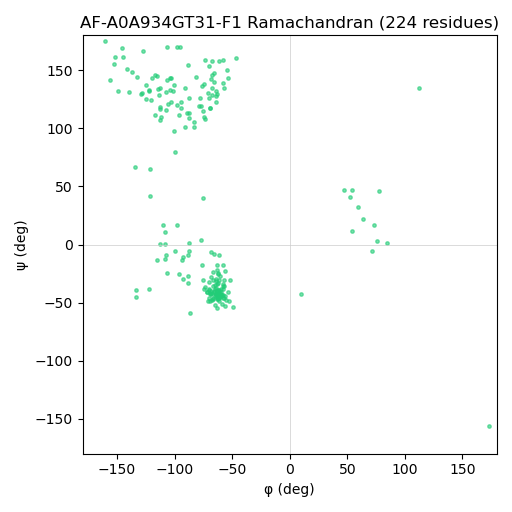5 ARG A N 1
ATOM 1741 C CA . ARG A 1 215 ? -18.219 21.865 7.709 1.00 56.62 215 ARG A CA 1
ATOM 1742 C C . ARG A 1 215 ? -17.519 21.710 6.368 1.00 56.62 215 ARG A C 1
ATOM 1744 O O . ARG A 1 215 ? -17.655 20.663 5.757 1.00 56.62 215 ARG A O 1
ATOM 1751 N N . HIS A 1 216 ? -16.712 22.685 5.951 1.00 58.22 216 HIS A N 1
ATOM 1752 C CA . HIS A 1 216 ? -15.918 22.585 4.729 1.00 58.22 216 HIS A CA 1
ATOM 1753 C C . HIS A 1 216 ? -14.945 21.397 4.781 1.00 58.22 216 HIS A C 1
ATOM 1755 O O . HIS A 1 216 ? -14.870 20.626 3.829 1.00 58.22 216 HIS A O 1
ATOM 1761 N N . ARG A 1 217 ? -14.262 21.178 5.916 1.00 50.88 217 ARG A N 1
ATOM 1762 C CA . ARG A 1 217 ? -13.401 19.998 6.116 1.00 50.88 217 ARG A CA 1
ATOM 1763 C C . ARG A 1 217 ? -14.167 18.675 6.070 1.00 50.88 217 ARG A C 1
ATOM 1765 O O . ARG A 1 217 ? -13.639 17.715 5.524 1.00 50.88 217 ARG A O 1
ATOM 1772 N N . LEU A 1 218 ? -15.373 18.613 6.633 1.00 47.91 218 LEU A N 1
ATOM 1773 C CA . LEU A 1 218 ? -16.209 17.408 6.610 1.00 47.91 218 LEU A CA 1
ATOM 1774 C C . LEU A 1 218 ? -16.838 17.156 5.230 1.00 47.91 218 LEU A C 1
ATOM 1776 O O . LEU A 1 218 ? -16.891 16.012 4.785 1.00 47.91 218 LEU A O 1
ATOM 1780 N N . TRP A 1 219 ? -17.260 18.201 4.517 1.00 49.84 219 TRP A N 1
ATOM 1781 C CA . TRP A 1 219 ? -17.780 18.104 3.149 1.00 49.84 219 TRP A CA 1
ATOM 1782 C C . TRP A 1 219 ? -16.691 17.688 2.156 1.00 49.84 219 TRP A C 1
ATOM 1784 O O . TRP A 1 219 ? -16.902 16.756 1.388 1.00 49.84 219 TRP A O 1
ATOM 1794 N N . MET A 1 220 ? -15.475 18.233 2.275 1.00 45.59 220 MET A N 1
ATOM 1795 C CA . MET A 1 220 ? -14.301 17.785 1.504 1.00 45.59 220 MET A CA 1
ATOM 1796 C C . MET A 1 220 ? -13.891 16.327 1.800 1.00 45.59 220 MET A C 1
ATOM 1798 O O . MET A 1 220 ? -13.158 15.730 1.020 1.00 45.59 220 MET A O 1
ATOM 1802 N N . GLN A 1 221 ? -14.351 15.738 2.910 1.00 42.00 221 GLN A N 1
ATOM 1803 C CA . GLN A 1 221 ? -14.140 14.322 3.249 1.00 42.00 221 GLN A CA 1
ATOM 1804 C C . GLN A 1 221 ? -15.283 13.402 2.793 1.00 42.00 221 GLN A C 1
ATOM 1806 O O . GLN A 1 221 ? -15.109 12.185 2.807 1.00 42.00 221 GLN A O 1
ATOM 1811 N N . SER A 1 222 ? -16.436 13.955 2.402 1.00 42.19 222 SER A N 1
ATOM 1812 C CA . SER A 1 222 ? -17.646 13.183 2.079 1.00 42.19 222 SER A CA 1
ATOM 1813 C C . SER A 1 222 ? -17.860 12.970 0.577 1.00 42.19 222 SER A C 1
ATOM 1815 O O . SER A 1 222 ? -18.766 12.240 0.205 1.00 42.19 222 SER A O 1
ATOM 1817 N N . GLY A 1 223 ? -17.034 13.564 -0.290 1.00 44.56 223 GLY A N 1
ATOM 1818 C CA . GLY A 1 223 ? -17.112 13.367 -1.744 1.00 44.56 223 GLY A CA 1
ATOM 1819 C C . GLY A 1 223 ? -18.310 14.027 -2.438 1.00 44.56 223 GLY A C 1
ATOM 1820 O O . GLY A 1 223 ? -18.343 14.041 -3.663 1.00 44.56 223 GLY A O 1
ATOM 1821 N N . ASP A 1 224 ? -19.236 14.626 -1.694 1.00 45.50 224 ASP A N 1
ATOM 1822 C CA . ASP A 1 224 ? -20.323 15.417 -2.262 1.00 45.50 224 ASP A CA 1
ATOM 1823 C C . ASP A 1 224 ? -19.890 16.885 -2.363 1.00 45.50 224 ASP A C 1
ATOM 1825 O O . ASP A 1 224 ? -19.897 17.641 -1.387 1.00 45.50 224 ASP A O 1
ATOM 1829 N N . THR A 1 225 ? -19.510 17.291 -3.570 1.00 34.69 225 THR A N 1
ATOM 1830 C CA . THR A 1 225 ? -19.601 18.691 -4.008 1.00 34.69 225 THR A CA 1
ATOM 1831 C C . THR A 1 225 ? -20.817 18.820 -4.932 1.00 34.69 225 THR A C 1
ATOM 1833 O O . THR A 1 225 ? -21.094 17.861 -5.653 1.00 34.69 225 THR A O 1
ATOM 1836 N N . PRO A 1 226 ? -21.557 19.946 -4.880 1.00 46.44 226 PRO A N 1
ATOM 1837 C CA . PRO A 1 226 ? -22.771 20.157 -5.673 1.00 46.44 226 PRO A CA 1
ATOM 1838 C C . PRO A 1 226 ? -22.528 20.112 -7.184 1.00 46.44 226 PRO A C 1
ATOM 1840 O O . PRO A 1 226 ? -21.401 20.453 -7.615 1.00 46.44 226 PRO A O 1
#

Nearest PDB structures (foldseek):
  5cz1-assembly2_B  TM=6.767E-01  e=1.250E-02  Mouse mammary tumor virus
  5cz1-assembly3_C  TM=6.817E-01  e=1.808E-02  Mouse mammary tumor virus
  1bcm-assembly1_B  TM=5.070E-01  e=1.923E-02  Muvirus mu
  1pug-assembly1_A  TM=3.950E-01  e=4.608E+00  Escherichia coli
  3a7u-assembly1_A  TM=2.402E-01  e=2.341E+00  Bos taurus

Sequence (226 aa):
MDFCEIRLQDGHFEFFLVVGRGTSRVVHLEGCEGYRAETALQAVYRLLVRNGFPAPRVRFLQMVGVEPVICPPRRPDKKPYVERCVRTFKQEWLDRFSLDTLADCYEALEVFLQYHNAQRLHMGRACQGRTPDEAFPQLPTLPRLPEVVNPNAWLKTQQAVLVQLDAQQRGLQIMLDGKPFPKVLPLKELPSDQLDLHNYLQVLLQEAISIAFHRHRLWMQSGDTP